Protein AF-0000000080416812 (afdb_homodimer)

Radius of gyration: 20.59 Å; Cα contacts (8 Å, |Δi|>4): 370; chains: 2; bounding box: 54×59×41 Å

Solvent-accessible surface area (backbone atoms only — not comparable to full-atom values): 16476 Å² total; per-residue (Å²): 110,70,63,39,53,51,19,44,50,49,29,53,21,43,54,49,10,36,53,48,16,43,50,49,25,52,50,41,64,73,40,75,89,42,56,64,59,52,48,49,51,48,42,52,52,24,32,53,23,34,47,51,48,38,35,36,73,73,60,77,36,85,79,45,71,69,60,51,52,50,31,50,34,53,18,50,13,45,62,68,20,44,55,22,51,51,47,32,52,47,41,34,62,46,58,88,56,60,48,20,46,50,38,18,52,50,49,33,55,56,38,48,59,51,35,52,55,25,44,44,37,42,76,42,67,81,54,72,72,65,59,56,44,56,47,51,31,50,52,35,50,50,52,44,55,54,55,69,68,56,78,89,52,59,54,58,63,53,58,74,72,105,110,70,62,38,52,51,20,43,52,50,30,53,22,43,52,49,10,36,54,48,16,44,50,50,26,52,50,41,64,74,40,75,87,41,55,65,58,53,50,49,54,48,42,52,52,25,30,53,24,33,46,50,49,38,36,36,74,72,61,76,36,87,78,44,71,68,59,50,53,50,30,50,36,53,19,51,12,44,64,67,20,43,56,21,51,50,46,32,52,45,40,35,62,46,59,89,55,61,48,20,45,51,38,17,51,50,49,36,54,56,38,48,59,50,35,51,56,26,44,44,38,42,75,41,66,80,54,72,73,63,58,56,45,56,47,51,32,49,52,33,50,50,54,45,55,54,55,69,69,54,79,88,52,59,53,57,62,53,60,74,71,105

Nearest PDB structures (foldseek):
  8jtv-assembly1_A  TM=7.639E-01  e=1.070E+00  Homo sapiens
  5ayo-assembly1_A  TM=7.827E-01  e=1.959E+00  Bdellovibrio bacteriovorus HD100
  5ayn-assembly1_A  TM=7.323E-01  e=4.169E+00  Bdellovibrio bacteriovorus HD100
  8ju0-assembly1_A  TM=8.154E-01  e=5.931E+00  Homo sapiens
  6t1z-assembly1_A  TM=6.186E-01  e=7.629E+00  Lactococcus lactis

Sequence (324 aa):
KLQTETARLGFWTIICSSCLGLSISKVSDSCPGHIKTILLILIAFADLMFLWILLLTVDVVPFRKTSLVLVVIGGLSIVWATPALFYELGAELTFPIQEGIVAGCMMALNNFAACIVYLQLYIFPGLNVSWMNYALVIFGIASWICLFFVREKYNRLLIDRDKLQTETARLGFWTIICSSCLGLSISKVSDSCPGHIKTILLILIAFADLMFLWILLLTVDVVPFRKTSLVLVVIGGLSIVWATPALFYELGAELTFPIQEGIVAGCMMALNNFAACIVYLQLYIFPGLNVSWMNYALVIFGIASWICLFFVREKYNRLLIDRD

Secondary structure (DSSP, 8-state):
-HHHHHHHHHHHHHHHHHHHHHHHHHHHHHSTT-HHHHHHHHHHHHHHHHHHHHHHHTTSS---HHHHHHHHHHHHHHHHHTHHHHHHHHHHHHTTS-HHHHHHHHHHHHHHHHHHHHHHHHH-TTS-TTHHHHHHHHHHHHHHHHHHH-----HHHHHHH-/-HHHHHHHHHHHHHHHHHHHHHHHHHHHHHSTT-HHHHHHHHHHHHHHHHHHHHHHHTTSS---HHHHHHHHHHHHHHHHHTHHHHHHHHHHHHTTS-HHHHHHHHHHHHHHHHHHHHHHHHH-TTS-TTHHHHHHHHHHHHHHHHHHH-----HHHHHHH-

Foldseek 3Di:
DVVVVVVVLVVLLVVLLVVLLVVLVVVCVVVPQCLLVSLLVLLVQLLVLLVVLLCQVVVVDPHDPVSNSVSSSSNSSSVSRSVVSVLVQQVQVPPPDDSVVSNVVVVVVVVVLVCVLVVCCVPPVPDDPSVVSVVSNVVSVVVSVVSVPDDRDRPVVVVVVD/DVVVVVVVLVVLLVVLLVVLLVVLVVVCVVVPQCLLVSLLVLLVQLLVLLVVLLCLVVVVDPHDPVSNSVSSSSNSSSVSRSVVSVLVQQVQVPPPDDSVVSNVVVVVVVVVLVCVLVVCCVPPVPDDPSVVSVVSNVVSVVVSVVSVPDDRDRPVVVVVVD

Structure (mmCIF, N/CA/C/O backbone):
data_AF-0000000080416812-model_v1
#
loop_
_entity.id
_entity.type
_entity.pdbx_description
1 polymer 'Major facilitator superfamily (MFS) profile domain-containing protein'
#
loop_
_atom_site.group_PDB
_atom_site.id
_atom_site.type_symbol
_atom_site.label_atom_id
_atom_site.label_alt_id
_atom_site.label_comp_id
_atom_site.label_asym_id
_atom_site.label_entity_id
_atom_site.label_seq_id
_atom_site.pdbx_PDB_ins_code
_atom_site.Cartn_x
_atom_site.Cartn_y
_atom_site.Cartn_z
_atom_site.occupancy
_atom_site.B_iso_or_equiv
_atom_site.auth_seq_id
_atom_site.auth_comp_id
_atom_site.auth_asym_id
_atom_site.auth_atom_id
_atom_site.pdbx_PDB_model_num
ATOM 1 N N . LYS A 1 1 ? 2.463 26.484 2.268 1 67.75 1 LYS A N 1
ATOM 2 C CA . LYS A 1 1 ? 3.732 26.234 1.597 1 67.75 1 LYS A CA 1
ATOM 3 C C . LYS A 1 1 ? 4.25 24.828 1.917 1 67.75 1 LYS A C 1
ATOM 5 O O . LYS A 1 1 ? 4.59 24.062 1.011 1 67.75 1 LYS A O 1
ATOM 10 N N . LEU A 1 2 ? 4.234 24.344 3.057 1 72.94 2 LEU A N 1
ATOM 11 C CA . LEU A 1 2 ? 4.695 23.016 3.457 1 72.94 2 LEU A CA 1
ATOM 12 C C . LEU A 1 2 ? 3.805 21.938 2.869 1 72.94 2 LEU A C 1
ATOM 14 O O . LEU A 1 2 ? 4.301 20.891 2.416 1 72.94 2 LEU A O 1
ATOM 18 N N . GLN A 1 3 ? 2.531 22.391 2.713 1 74.56 3 GLN A N 1
ATOM 19 C CA . GLN A 1 3 ? 1.58 21.422 2.182 1 74.56 3 GLN A CA 1
ATOM 20 C C . GLN A 1 3 ? 1.834 21.156 0.702 1 74.56 3 GLN A C 1
ATOM 22 O O . GLN A 1 3 ? 1.761 20.016 0.252 1 74.56 3 GLN A O 1
ATOM 27 N N . THR A 1 4 ? 2.236 22.156 0.032 1 81.06 4 THR A N 1
ATOM 28 C CA . THR A 1 4 ? 2.463 22.031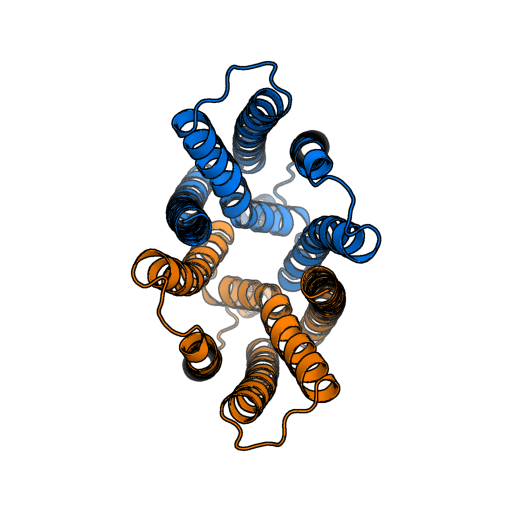 -1.402 1 81.06 4 THR A CA 1
ATOM 29 C C . THR A 1 4 ? 3.738 21.234 -1.677 1 81.06 4 THR A C 1
ATOM 31 O O . THR A 1 4 ? 3.777 20.406 -2.588 1 81.06 4 THR A O 1
ATOM 34 N N . GLU A 1 5 ? 4.719 21.453 -0.879 1 83 5 GLU A N 1
ATOM 35 C CA . GLU A 1 5 ? 5.973 20.719 -1.062 1 83 5 GLU A CA 1
ATOM 36 C C . GLU A 1 5 ? 5.797 19.234 -0.74 1 83 5 GLU A C 1
ATOM 38 O O . GLU A 1 5 ? 6.363 18.375 -1.419 1 83 5 GLU A O 1
ATOM 43 N N . THR A 1 6 ? 5.035 19.031 0.282 1 82.88 6 THR A N 1
ATOM 44 C CA . THR A 1 6 ? 4.77 17.641 0.646 1 82.88 6 THR A CA 1
ATOM 45 C C . THR A 1 6 ? 3.951 16.953 -0.437 1 82.88 6 THR A C 1
ATOM 47 O O . THR A 1 6 ? 4.191 15.781 -0.748 1 82.88 6 THR A O 1
ATOM 50 N N . ALA A 1 7 ? 3.02 17.75 -0.978 1 84.88 7 ALA A N 1
ATOM 51 C CA . ALA A 1 7 ? 2.193 17.188 -2.039 1 84.88 7 ALA A CA 1
ATOM 52 C C . ALA A 1 7 ? 3.021 16.906 -3.289 1 84.88 7 ALA A C 1
ATOM 54 O O . ALA A 1 7 ? 2.807 15.898 -3.973 1 84.88 7 ALA A O 1
ATOM 55 N N . ARG A 1 8 ? 3.916 17.734 -3.549 1 86.44 8 ARG A N 1
ATOM 56 C CA . ARG A 1 8 ? 4.801 17.562 -4.699 1 86.44 8 ARG A CA 1
ATOM 57 C C . ARG A 1 8 ? 5.707 16.344 -4.512 1 86.44 8 ARG A C 1
ATOM 59 O O . ARG A 1 8 ? 5.883 15.547 -5.434 1 86.44 8 ARG A O 1
ATOM 66 N N . LEU A 1 9 ? 6.242 16.234 -3.369 1 89.06 9 LEU A N 1
ATOM 67 C CA . LEU A 1 9 ? 7.102 15.094 -3.047 1 89.06 9 LEU A CA 1
ATOM 68 C C . LEU A 1 9 ? 6.336 13.781 -3.178 1 89.06 9 LEU A C 1
ATOM 70 O O . LEU A 1 9 ? 6.852 12.812 -3.74 1 89.06 9 LEU A O 1
ATOM 74 N N . GLY A 1 10 ? 5.172 13.906 -2.689 1 88.06 10 GLY A N 1
ATOM 75 C CA . GLY A 1 10 ? 4.348 12.711 -2.781 1 88.06 10 GLY A CA 1
ATOM 76 C C . GLY A 1 10 ? 3.988 12.344 -4.211 1 88.06 10 GLY A C 1
ATOM 77 O O . GLY A 1 10 ? 4.055 11.172 -4.59 1 88.06 10 GLY A O 1
ATOM 78 N N . PHE A 1 11 ? 3.703 13.312 -5 1 89.75 11 PHE A N 1
ATOM 79 C CA . PHE A 1 11 ? 3.318 13.094 -6.391 1 89.75 11 PHE A CA 1
ATOM 80 C C . PHE A 1 11 ? 4.461 12.461 -7.176 1 89.75 11 PHE A C 1
ATOM 82 O O . PHE A 1 11 ? 4.273 11.43 -7.824 1 89.75 11 PHE A O 1
ATOM 89 N N . TRP A 1 12 ? 5.566 12.961 -7.027 1 90.81 12 TRP A N 1
ATOM 90 C CA . TRP A 1 12 ? 6.707 12.477 -7.797 1 90.81 12 TRP A CA 1
ATOM 91 C C . TRP A 1 12 ? 7.168 11.109 -7.285 1 90.81 12 TRP A C 1
ATOM 93 O O . TRP A 1 12 ? 7.637 10.273 -8.062 1 90.81 12 TRP A O 1
ATOM 103 N N . THR A 1 13 ? 7.012 10.828 -5.98 1 91.94 13 THR A N 1
ATOM 104 C CA . THR A 1 13 ? 7.363 9.531 -5.418 1 91.94 13 THR A CA 1
ATOM 105 C C . THR A 1 13 ? 6.449 8.438 -5.977 1 91.94 13 THR A C 1
ATOM 107 O O . THR A 1 13 ? 6.914 7.348 -6.316 1 91.94 13 THR A O 1
ATOM 110 N N . ILE A 1 14 ? 5.215 8.773 -6.113 1 93.19 14 ILE A N 1
ATOM 111 C CA . ILE A 1 14 ? 4.246 7.805 -6.609 1 93.19 14 ILE A CA 1
ATOM 112 C C . ILE A 1 14 ? 4.531 7.496 -8.078 1 93.19 14 ILE A C 1
ATOM 114 O O . ILE A 1 14 ? 4.551 6.332 -8.477 1 93.19 14 ILE A O 1
ATOM 118 N N . ILE A 1 15 ? 4.82 8.531 -8.812 1 92.5 15 ILE A N 1
ATOM 119 C CA . ILE A 1 15 ? 5.094 8.359 -10.234 1 92.5 15 ILE A CA 1
ATOM 120 C C . ILE A 1 15 ? 6.359 7.523 -10.414 1 92.5 15 ILE A C 1
ATOM 122 O O . ILE A 1 15 ? 6.371 6.559 -11.188 1 92.5 15 ILE A O 1
ATOM 126 N N . CYS A 1 16 ? 7.348 7.848 -9.734 1 93.62 16 CYS A N 1
ATOM 127 C CA . CYS A 1 16 ? 8.617 7.141 -9.852 1 93.62 16 CYS A CA 1
ATOM 128 C C . CYS A 1 16 ? 8.477 5.695 -9.398 1 93.62 16 CYS A C 1
ATOM 130 O O . CYS A 1 16 ? 9.047 4.785 -10.008 1 93.62 16 CYS A O 1
ATOM 132 N N . SER A 1 17 ? 7.766 5.516 -8.359 1 93.19 17 SER A N 1
ATOM 133 C CA . SER A 1 17 ? 7.578 4.16 -7.844 1 93.19 17 SER A CA 1
ATOM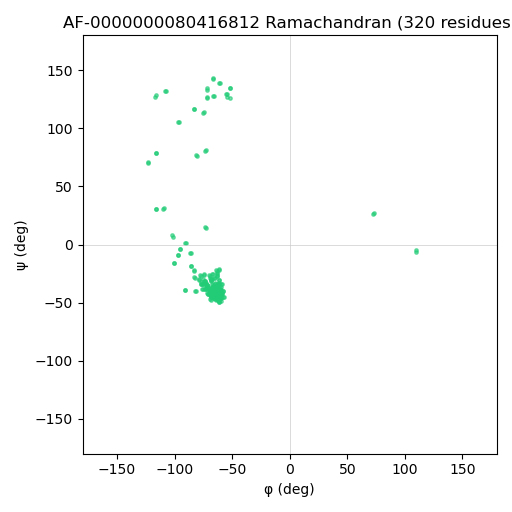 134 C C . SER A 1 17 ? 6.816 3.291 -8.836 1 93.19 17 SER A C 1
ATOM 136 O O . SER A 1 17 ? 7.121 2.109 -9 1 93.19 17 SER A O 1
ATOM 138 N N . SER A 1 18 ? 5.836 3.863 -9.445 1 92 18 SER A N 1
ATOM 139 C CA . SER A 1 18 ? 5.055 3.121 -10.43 1 92 18 SER A CA 1
ATOM 140 C C . SER A 1 18 ? 5.906 2.73 -11.633 1 92 18 SER A C 1
ATOM 142 O O . SER A 1 18 ? 5.848 1.588 -12.094 1 92 18 SER A O 1
ATOM 144 N N . CYS A 1 19 ? 6.672 3.635 -12.062 1 92.88 19 CYS A N 1
ATOM 145 C CA . CYS A 1 19 ? 7.551 3.363 -13.195 1 92.88 19 CYS A CA 1
ATOM 146 C C . CYS A 1 19 ? 8.609 2.332 -12.828 1 92.88 19 CYS A C 1
ATOM 148 O O . CYS A 1 19 ? 8.867 1.399 -13.594 1 92.88 19 CYS A O 1
ATOM 150 N N . LEU A 1 20 ? 9.156 2.48 -11.711 1 92.69 20 LEU A N 1
ATOM 151 C CA . LEU A 1 20 ? 10.18 1.554 -11.25 1 92.69 20 LEU A CA 1
ATOM 152 C C . LEU A 1 20 ? 9.602 0.161 -11.031 1 92.69 20 LEU A C 1
ATOM 154 O O . LEU A 1 20 ? 10.227 -0.841 -11.383 1 92.69 20 LEU A O 1
ATOM 158 N N . GLY A 1 21 ? 8.469 0.169 -10.398 1 92.19 21 GLY A N 1
ATOM 159 C CA . GLY A 1 21 ? 7.824 -1.109 -10.141 1 92.19 21 GLY A CA 1
ATOM 160 C C . GLY A 1 21 ? 7.551 -1.905 -11.406 1 92.19 21 GLY A C 1
ATOM 161 O O . GLY A 1 21 ? 7.852 -3.1 -11.469 1 92.19 21 GLY A O 1
ATOM 162 N N . LEU A 1 22 ? 7.043 -1.266 -12.406 1 92.19 22 LEU A N 1
ATOM 163 C CA . LEU A 1 22 ? 6.754 -1.919 -13.68 1 92.19 22 LEU A CA 1
ATOM 164 C C . LEU A 1 22 ? 8.039 -2.348 -14.375 1 92.19 22 LEU A C 1
ATOM 166 O O . LEU A 1 22 ? 8.117 -3.453 -14.914 1 92.19 22 LEU A O 1
ATOM 170 N N . SER A 1 23 ? 9.008 -1.539 -14.32 1 92.31 23 SER A N 1
ATOM 171 C CA . SER A 1 23 ? 10.273 -1.834 -14.969 1 92.31 23 SER A CA 1
ATOM 172 C C . SER A 1 23 ? 10.969 -3.025 -14.32 1 92.31 23 SER A C 1
ATOM 174 O O . SER A 1 23 ? 11.445 -3.926 -15.008 1 92.31 23 SER A O 1
ATOM 176 N N . ILE A 1 24 ? 10.938 -3.004 -13.031 1 91.62 24 ILE A N 1
ATOM 177 C CA . ILE A 1 24 ? 11.641 -4.062 -12.32 1 91.62 24 ILE A CA 1
ATOM 178 C C . ILE A 1 24 ? 10.898 -5.387 -12.5 1 91.62 24 ILE A C 1
ATOM 180 O O . ILE A 1 24 ? 11.523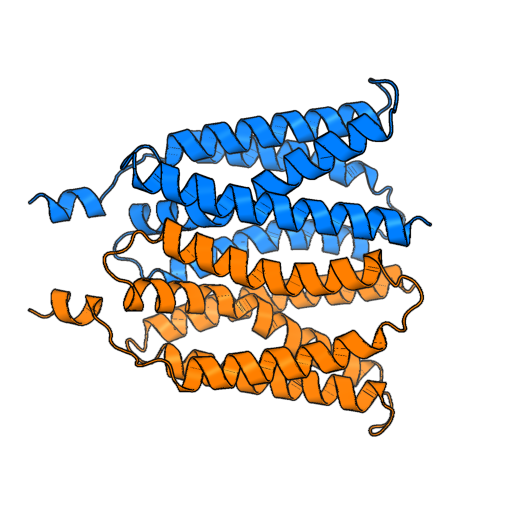 -6.449 -12.57 1 91.62 24 ILE A O 1
ATOM 184 N N . SER A 1 25 ? 9.617 -5.293 -12.5 1 90.75 25 SER A N 1
ATOM 185 C CA . SER A 1 25 ? 8.844 -6.512 -12.734 1 90.75 25 SER A CA 1
ATOM 186 C C . SER A 1 25 ? 9.156 -7.109 -14.102 1 90.75 25 SER A C 1
ATOM 188 O O . SER A 1 25 ? 9.234 -8.328 -14.25 1 90.75 25 SER A O 1
ATOM 190 N N . LYS A 1 26 ? 9.328 -6.266 -15.086 1 89.62 26 LYS A N 1
ATOM 191 C CA . LYS A 1 26 ? 9.672 -6.73 -16.438 1 89.62 26 LYS A CA 1
ATOM 192 C C . LYS A 1 26 ? 11.078 -7.32 -16.469 1 89.62 26 LYS A C 1
ATOM 194 O O . LYS A 1 26 ? 11.305 -8.336 -17.125 1 89.62 26 LYS A O 1
ATOM 199 N N . VAL A 1 27 ? 11.922 -6.703 -15.797 1 88.69 27 VAL A N 1
ATOM 200 C CA . VAL A 1 27 ? 13.297 -7.184 -15.742 1 88.69 27 VAL A CA 1
ATOM 201 C C . VAL A 1 27 ? 13.336 -8.547 -15.062 1 88.69 27 VAL A C 1
ATOM 203 O O . VAL A 1 27 ? 14.062 -9.445 -15.5 1 88.69 27 VAL A O 1
ATOM 206 N N . SER A 1 28 ? 12.633 -8.688 -13.961 1 87.38 28 SER A N 1
ATOM 207 C CA . SER A 1 28 ? 12.594 -9.961 -13.242 1 87.38 28 SER A CA 1
ATOM 208 C C . SER A 1 28 ? 12.016 -11.07 -14.102 1 87.38 28 SER A C 1
ATOM 210 O O . SER A 1 28 ? 12.414 -12.234 -13.977 1 87.38 28 SER A O 1
ATOM 212 N N . ASP A 1 29 ? 11.117 -10.648 -14.898 1 85.81 29 ASP A N 1
ATOM 213 C CA . ASP A 1 29 ? 10.508 -11.625 -15.797 1 85.81 29 ASP A CA 1
ATOM 214 C C . ASP A 1 29 ? 11.516 -12.125 -16.828 1 85.81 29 ASP A C 1
ATOM 216 O O . ASP A 1 29 ? 11.469 -13.289 -17.234 1 85.81 29 ASP A O 1
ATOM 220 N N . SER A 1 30 ? 12.398 -11.281 -17.25 1 85.69 30 SER A N 1
ATOM 221 C CA . SER A 1 30 ? 13.391 -11.641 -18.266 1 85.69 30 SER A CA 1
ATOM 222 C C . SER A 1 30 ? 14.523 -12.453 -17.672 1 85.69 30 SER A C 1
ATOM 224 O O . SER A 1 30 ? 15.242 -13.164 -18.391 1 85.69 30 SER A O 1
ATOM 226 N N . CYS A 1 31 ? 14.766 -12.281 -16.391 1 81.06 31 CYS A N 1
ATOM 227 C CA . CYS A 1 31 ? 15.805 -13.039 -15.703 1 81.06 31 CYS A CA 1
ATOM 228 C C . CYS A 1 31 ? 15.203 -13.922 -14.625 1 81.06 31 CYS A C 1
ATOM 230 O O . CYS A 1 31 ? 15.352 -13.648 -13.43 1 81.06 31 CYS A O 1
ATOM 232 N N . PRO A 1 32 ? 14.648 -15.062 -15.227 1 75.81 32 PRO A N 1
ATOM 233 C CA . PRO A 1 32 ? 14 -15.93 -14.234 1 75.81 32 PRO A CA 1
ATOM 234 C C . PRO A 1 32 ? 15 -16.531 -13.242 1 75.81 32 PRO A C 1
ATOM 236 O O . PRO A 1 32 ? 16.141 -16.844 -13.617 1 75.81 32 PRO A O 1
ATOM 239 N N . GLY A 1 33 ? 14.82 -16.422 -11.961 1 78.44 33 GLY A N 1
ATOM 240 C CA . GLY A 1 33 ? 15.672 -17.047 -10.969 1 78.44 33 GLY A CA 1
ATOM 241 C C . GLY A 1 33 ? 16.516 -16.062 -10.195 1 78.44 33 GLY A C 1
ATOM 242 O O . GLY A 1 33 ? 17.281 -16.453 -9.305 1 78.44 33 GLY A O 1
ATOM 243 N N . HIS A 1 34 ? 16.469 -14.875 -10.586 1 86.31 34 HIS A N 1
ATOM 244 C CA . HIS A 1 34 ? 17.297 -13.891 -9.906 1 86.31 34 HIS A CA 1
ATOM 245 C C . HIS A 1 34 ? 16.453 -12.836 -9.203 1 86.31 34 HIS A C 1
ATOM 247 O O . HIS A 1 34 ? 16.844 -11.672 -9.109 1 86.31 34 HIS A O 1
ATOM 253 N N . ILE A 1 35 ? 15.305 -13.25 -8.789 1 88.81 35 ILE A N 1
ATOM 254 C CA . ILE A 1 35 ? 14.406 -12.312 -8.125 1 88.81 35 ILE A CA 1
ATOM 255 C C . ILE A 1 35 ? 15.023 -11.844 -6.812 1 88.81 35 ILE A C 1
ATOM 257 O O . ILE A 1 35 ? 14.977 -10.656 -6.492 1 88.81 35 ILE A O 1
ATOM 261 N N . LYS A 1 36 ? 15.641 -12.773 -6.156 1 90.81 36 LYS A N 1
ATOM 262 C CA . LYS A 1 36 ? 16.234 -12.438 -4.863 1 90.81 36 LYS A CA 1
ATOM 263 C C . LYS A 1 36 ? 17.375 -11.438 -5.023 1 90.81 36 LYS A C 1
ATOM 265 O O . LYS A 1 36 ? 17.469 -10.477 -4.254 1 90.81 36 LYS A O 1
ATOM 270 N N . THR A 1 37 ? 18.203 -11.719 -5.969 1 91.56 37 THR A N 1
ATOM 271 C CA . THR A 1 37 ? 19.328 -10.828 -6.211 1 91.56 37 THR A CA 1
ATOM 272 C C . THR A 1 37 ? 18.859 -9.43 -6.566 1 91.56 37 THR A C 1
ATOM 274 O O . THR A 1 37 ? 19.406 -8.438 -6.086 1 91.56 37 THR A O 1
ATOM 277 N N . ILE A 1 38 ? 17.859 -9.273 -7.371 1 92.69 38 ILE A N 1
ATOM 278 C CA . ILE A 1 38 ? 17.297 -7.984 -7.766 1 92.69 38 ILE A CA 1
ATOM 279 C C . ILE A 1 38 ? 16.766 -7.258 -6.535 1 92.69 38 ILE A C 1
ATOM 281 O O . ILE A 1 38 ? 17.016 -6.066 -6.344 1 92.69 38 ILE A O 1
ATOM 285 N N . LEU A 1 39 ? 16.078 -7.98 -5.723 1 93.81 39 LEU A N 1
ATOM 286 C CA . LEU A 1 39 ? 15.508 -7.402 -4.512 1 93.81 39 LEU A CA 1
ATOM 287 C C . LEU A 1 39 ? 16.609 -6.934 -3.562 1 93.81 39 LEU A C 1
ATOM 289 O O . LEU A 1 39 ? 16.5 -5.867 -2.957 1 93.81 39 LEU A O 1
ATOM 293 N N . LEU A 1 40 ? 17.641 -7.742 -3.486 1 95.19 40 LEU A N 1
ATOM 294 C CA . LEU A 1 40 ? 18.75 -7.387 -2.602 1 95.19 40 LEU A CA 1
ATOM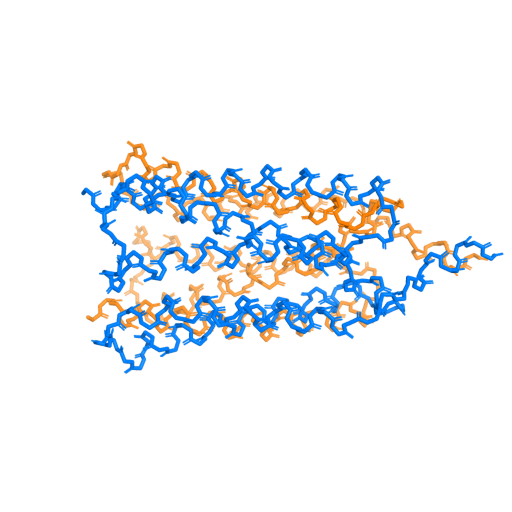 295 C C . LEU A 1 40 ? 19.422 -6.105 -3.066 1 95.19 40 LEU A C 1
ATOM 297 O O . LEU A 1 40 ? 19.766 -5.242 -2.25 1 95.19 40 LEU A O 1
ATOM 301 N N . ILE A 1 41 ? 19.547 -5.977 -4.336 1 95.38 41 ILE A N 1
ATOM 302 C CA . ILE A 1 41 ? 20.172 -4.785 -4.902 1 95.38 41 ILE A CA 1
ATOM 303 C C . ILE A 1 41 ? 19.281 -3.57 -4.66 1 95.38 41 ILE A C 1
ATOM 305 O O . ILE A 1 41 ? 19.766 -2.512 -4.246 1 95.38 41 ILE A O 1
ATOM 309 N N . LEU A 1 42 ? 18.031 -3.736 -4.852 1 95.56 42 LEU A N 1
ATOM 310 C CA . LEU A 1 42 ? 17.094 -2.637 -4.68 1 95.56 42 LEU A CA 1
ATOM 311 C C . LEU A 1 42 ? 17.047 -2.186 -3.225 1 95.56 42 LEU A C 1
ATOM 313 O O . LEU A 1 42 ? 17.094 -0.987 -2.939 1 95.56 42 LEU A O 1
ATOM 317 N N . ILE A 1 43 ? 16.969 -3.107 -2.322 1 95.62 43 ILE A N 1
ATOM 318 C CA . ILE A 1 43 ? 16.891 -2.781 -0.903 1 95.62 43 ILE A CA 1
ATOM 319 C C . ILE A 1 43 ? 18.188 -2.123 -0.448 1 95.62 43 ILE A C 1
ATOM 321 O O . ILE A 1 43 ? 18.172 -1.206 0.375 1 95.62 43 ILE A O 1
ATOM 325 N N . ALA A 1 44 ? 19.266 -2.604 -0.946 1 96.38 44 ALA A N 1
ATOM 326 C CA . ALA A 1 44 ? 20.547 -1.991 -0.614 1 96.38 44 ALA A CA 1
ATOM 327 C C . ALA A 1 44 ? 20.594 -0.533 -1.062 1 96.38 44 ALA A C 1
ATOM 329 O O . ALA A 1 44 ? 21.047 0.339 -0.315 1 96.38 44 ALA A O 1
ATOM 330 N N . PHE A 1 45 ? 20.109 -0.333 -2.236 1 96.62 45 PHE A N 1
ATOM 331 C CA . PHE A 1 45 ? 20.078 1.028 -2.76 1 96.62 45 PHE A CA 1
ATOM 332 C C . PHE A 1 45 ? 19.141 1.903 -1.943 1 96.62 45 PHE A C 1
ATOM 334 O O . PHE A 1 45 ? 19.453 3.064 -1.665 1 96.62 45 PHE A O 1
ATOM 341 N N . ALA A 1 46 ? 17.984 1.426 -1.631 1 96.12 46 ALA A N 1
ATOM 342 C CA . ALA A 1 46 ? 17.047 2.18 -0.799 1 96.12 46 ALA A CA 1
ATOM 343 C C . ALA A 1 46 ? 17.672 2.529 0.549 1 96.12 46 ALA A C 1
ATOM 345 O O . ALA A 1 46 ? 17.5 3.645 1.049 1 96.12 46 ALA A O 1
ATOM 346 N N . ASP A 1 47 ? 18.375 1.63 1.094 1 96.06 47 ASP A N 1
ATOM 347 C CA . ASP A 1 47 ? 19 1.859 2.393 1 96.06 47 ASP A CA 1
ATOM 348 C C . ASP A 1 47 ? 20.078 2.936 2.301 1 96.06 47 ASP A C 1
ATOM 350 O O . ASP A 1 47 ? 20.281 3.707 3.244 1 96.06 47 ASP A O 1
ATOM 354 N N . LEU A 1 48 ? 20.781 2.914 1.212 1 96.69 48 LEU A N 1
ATOM 355 C CA . LEU A 1 48 ? 21.766 3.967 1.003 1 96.69 48 LEU A CA 1
ATOM 356 C C . LEU A 1 48 ? 21.109 5.34 0.978 1 96.69 48 LEU A C 1
ATOM 358 O O . LEU A 1 48 ? 21.641 6.301 1.541 1 96.69 48 LEU A O 1
ATOM 362 N N . MET A 1 49 ? 19.984 5.449 0.371 1 96.44 49 MET A N 1
ATOM 363 C CA . MET A 1 49 ? 19.25 6.707 0.34 1 96.44 49 MET A CA 1
ATOM 364 C C . MET A 1 49 ? 18.75 7.082 1.731 1 96.44 49 MET A C 1
ATOM 366 O O . MET A 1 49 ? 18.812 8.242 2.127 1 96.44 49 MET A O 1
ATOM 370 N N . PHE A 1 50 ? 18.297 6.082 2.432 1 94.56 50 PHE A N 1
ATOM 371 C CA . PHE A 1 50 ? 17.797 6.34 3.777 1 94.56 50 PHE A CA 1
ATOM 372 C C . PHE A 1 50 ? 18.938 6.762 4.699 1 94.56 50 PHE A C 1
ATOM 374 O O . PHE A 1 50 ? 18.75 7.609 5.578 1 94.56 50 PHE A O 1
ATOM 381 N N . LEU A 1 51 ? 20.094 6.156 4.523 1 95.25 51 LEU A N 1
ATOM 382 C CA . LEU A 1 51 ? 21.25 6.586 5.301 1 95.25 51 LEU A CA 1
ATOM 383 C C . LEU A 1 51 ? 21.594 8.039 5 1 95.25 51 LEU A C 1
ATOM 385 O O . LEU A 1 51 ? 21.953 8.797 5.906 1 95.25 51 LEU A O 1
ATOM 389 N N . TRP A 1 52 ? 21.484 8.359 3.729 1 95 52 TRP A N 1
ATOM 390 C CA . TRP A 1 52 ? 21.75 9.734 3.334 1 95 52 TRP A CA 1
ATOM 391 C C . TRP A 1 52 ? 20.75 10.688 3.98 1 95 52 TRP A C 1
ATOM 393 O O . TRP A 1 52 ? 21.125 11.781 4.414 1 95 52 TRP A O 1
ATOM 403 N N . ILE A 1 53 ? 19.547 10.344 4.082 1 92.94 53 ILE A N 1
ATOM 404 C CA . ILE A 1 53 ? 18.531 11.141 4.754 1 92.94 53 ILE A CA 1
ATOM 405 C C . ILE A 1 53 ? 18.891 11.32 6.227 1 92.94 53 ILE A C 1
ATOM 407 O O . ILE A 1 53 ? 18.812 12.43 6.762 1 92.94 53 ILE A O 1
ATOM 411 N N . LEU A 1 54 ? 19.266 10.234 6.816 1 92.38 54 LEU A N 1
ATOM 412 C CA . LEU A 1 54 ? 19.625 10.266 8.227 1 92.38 54 LEU A CA 1
ATOM 413 C C . LEU A 1 54 ? 20.797 11.211 8.461 1 92.38 54 LEU A C 1
ATOM 415 O O . LEU A 1 54 ? 20.766 12.039 9.383 1 92.38 54 LEU A O 1
ATOM 419 N N . LEU A 1 55 ? 21.75 11.148 7.605 1 93.19 55 LEU A N 1
ATOM 420 C CA . LEU A 1 55 ? 22.938 11.992 7.762 1 93.19 55 LEU A CA 1
ATOM 421 C C . LEU A 1 55 ? 22.594 13.461 7.543 1 93.19 55 LEU A C 1
ATOM 423 O O . LEU A 1 55 ? 23.188 14.336 8.172 1 93.19 55 LEU A O 1
ATOM 427 N N . LEU A 1 56 ? 21.641 13.734 6.715 1 91.75 56 LEU A N 1
ATOM 428 C CA . LEU A 1 56 ? 21.203 15.102 6.461 1 91.75 56 LEU A CA 1
ATOM 429 C C . LEU A 1 56 ? 20.438 15.656 7.66 1 91.75 56 LEU A C 1
ATOM 431 O O . LEU A 1 56 ? 20.562 16.844 7.992 1 91.75 56 LEU A O 1
ATOM 435 N N . THR A 1 57 ? 19.688 14.781 8.289 1 86.88 57 THR A N 1
ATOM 436 C CA . THR A 1 57 ? 18.797 15.242 9.359 1 86.88 57 THR A CA 1
ATOM 437 C C . THR A 1 57 ? 19.562 15.367 10.672 1 86.88 57 THR A C 1
ATOM 439 O O . THR A 1 57 ? 19.203 16.172 11.539 1 86.88 57 THR A O 1
ATOM 442 N N . VAL A 1 58 ? 20.641 14.594 10.898 1 87.62 58 VAL A N 1
ATOM 443 C CA . VAL A 1 58 ? 21.422 14.672 12.125 1 87.62 58 VAL A CA 1
ATOM 444 C C . VAL A 1 58 ? 22.547 15.688 11.945 1 87.62 58 VAL A C 1
ATOM 446 O O . VAL A 1 58 ? 23.375 15.867 12.852 1 87.62 58 VAL A O 1
ATOM 449 N N . ASP A 1 59 ? 22.672 16.328 10.859 1 88.12 59 ASP A N 1
ATOM 450 C CA . ASP A 1 59 ? 23.562 17.438 10.562 1 88.12 59 ASP A CA 1
ATOM 451 C C . ASP A 1 59 ? 25.016 16.953 10.43 1 88.12 59 ASP A C 1
ATOM 453 O O . ASP A 1 59 ? 25.938 17.641 10.844 1 88.12 59 ASP A O 1
ATOM 457 N N . VAL A 1 60 ? 25.172 15.852 10.102 1 88.56 60 VAL A N 1
ATOM 458 C CA . VAL A 1 60 ? 26.516 15.383 9.75 1 88.56 60 VAL A CA 1
ATOM 459 C C . VAL A 1 60 ? 26.891 15.898 8.359 1 88.56 60 VAL A C 1
ATOM 461 O O . VAL A 1 60 ? 28.031 16.297 8.133 1 88.56 60 VAL A O 1
ATOM 464 N N . VAL A 1 61 ? 25.844 15.914 7.414 1 88.94 61 VAL A N 1
ATOM 465 C CA . VAL A 1 61 ? 25.969 16.469 6.074 1 88.94 61 VAL A CA 1
ATOM 466 C C . VAL A 1 61 ? 25.188 17.781 5.984 1 88.94 61 VAL A C 1
ATOM 468 O O . VAL A 1 61 ? 24.094 17.891 6.543 1 88.94 61 VAL A O 1
ATOM 471 N N . PRO A 1 62 ? 25.891 18.781 5.43 1 91.12 62 PRO A N 1
ATOM 472 C CA . PRO A 1 62 ? 25.156 20.031 5.293 1 91.12 62 PRO A CA 1
ATOM 473 C C . PRO A 1 62 ? 23.812 19.859 4.582 1 91.12 62 PRO A C 1
ATOM 475 O O . PRO A 1 62 ? 23.734 19.172 3.559 1 91.12 62 PRO A O 1
ATOM 478 N N . PHE A 1 63 ? 22.781 20.469 5.129 1 87.25 63 PHE A N 1
ATOM 479 C CA . PHE A 1 63 ? 21.406 20.328 4.652 1 87.25 63 PHE A CA 1
ATOM 480 C C . PHE A 1 63 ? 21.203 21.094 3.359 1 87.25 63 PHE A C 1
ATOM 482 O O . PHE A 1 63 ? 21.453 22.312 3.307 1 87.25 63 PHE A O 1
ATOM 489 N N . ARG A 1 64 ? 20.969 20.422 2.348 1 90.25 64 ARG A N 1
ATOM 490 C CA . ARG A 1 64 ? 20.531 20.969 1.068 1 90.25 64 ARG A CA 1
ATOM 491 C C . ARG A 1 64 ? 19.141 20.453 0.707 1 90.25 64 ARG A C 1
ATOM 493 O O . ARG A 1 64 ? 18.906 19.25 0.652 1 90.25 64 ARG A O 1
ATOM 500 N N . LYS A 1 65 ? 18.234 21.297 0.411 1 90.19 65 LYS A N 1
ATOM 501 C CA . LYS A 1 65 ? 16.859 20.922 0.09 1 90.19 65 LYS A CA 1
ATOM 502 C C . LYS A 1 65 ? 16.812 20 -1.135 1 90.19 65 LYS A C 1
ATOM 504 O O . LYS A 1 65 ? 16.031 19.047 -1.174 1 90.19 65 LYS A O 1
ATOM 509 N N . THR A 1 66 ? 17.594 20.328 -2.08 1 91.06 66 THR A N 1
ATOM 510 C CA . THR A 1 66 ? 17.609 19.547 -3.312 1 91.06 66 THR A CA 1
ATOM 511 C C . THR A 1 66 ? 18.094 18.109 -3.045 1 91.06 66 THR A C 1
ATOM 513 O O . THR A 1 66 ? 17.547 17.156 -3.6 1 91.06 66 THR A O 1
ATOM 516 N N . SER A 1 67 ? 19.109 17.969 -2.182 1 92.06 67 SER A N 1
ATOM 517 C CA . SER A 1 67 ? 19.609 16.641 -1.833 1 92.06 67 SER A CA 1
ATOM 518 C C . SER A 1 67 ? 18.562 15.844 -1.068 1 92.06 67 SER A C 1
ATOM 520 O O . SER A 1 67 ? 18.406 14.641 -1.295 1 92.06 67 SER A O 1
ATOM 522 N N . LEU A 1 68 ? 17.812 16.516 -0.257 1 91 68 LEU A N 1
ATOM 523 C CA . LEU A 1 68 ? 16.797 15.828 0.525 1 91 68 LEU A CA 1
ATOM 524 C C . LEU A 1 68 ? 15.672 15.32 -0.374 1 91 68 LEU A C 1
ATOM 526 O O . LEU A 1 68 ? 15.234 14.18 -0.235 1 91 68 LEU A O 1
ATOM 530 N N . VAL A 1 69 ? 15.312 16.125 -1.302 1 93 69 VAL A N 1
ATOM 531 C CA . VAL A 1 69 ? 14.242 15.742 -2.217 1 93 69 VAL A CA 1
ATOM 532 C C . VAL A 1 69 ? 14.672 14.539 -3.057 1 93 69 VAL A C 1
ATOM 534 O O . VAL A 1 69 ? 13.891 13.609 -3.264 1 93 69 VAL A O 1
ATOM 537 N N . LEU A 1 70 ? 15.852 14.547 -3.404 1 94.06 70 LEU A N 1
ATOM 538 C CA . LEU A 1 70 ? 16.391 13.469 -4.238 1 94.06 70 LEU A CA 1
ATOM 539 C C . LEU A 1 70 ? 16.406 12.148 -3.471 1 94.06 70 LEU A C 1
ATOM 541 O O . LEU A 1 70 ? 15.992 11.117 -3.996 1 94.06 70 LEU A O 1
ATOM 545 N N . VAL A 1 71 ? 16.828 12.203 -2.279 1 94.44 71 VAL A N 1
ATOM 546 C CA . VAL A 1 71 ? 17 10.953 -1.54 1 94.44 71 VAL A CA 1
ATOM 547 C C . VAL A 1 71 ? 15.648 10.469 -1.028 1 94.44 71 VAL A C 1
ATOM 549 O O . VAL A 1 71 ? 15.422 9.258 -0.904 1 94.44 71 VAL A O 1
ATOM 552 N N . VAL A 1 72 ? 14.781 11.383 -0.754 1 93 72 VAL A N 1
ATOM 553 C CA . VAL A 1 72 ? 13.453 10.984 -0.308 1 93 72 VAL A CA 1
ATOM 554 C C . VAL A 1 72 ? 12.703 10.32 -1.458 1 93 72 VAL A C 1
ATOM 556 O O . VAL A 1 72 ? 12.141 9.227 -1.296 1 93 72 VAL A O 1
ATOM 559 N N . ILE A 1 73 ? 12.703 10.883 -2.596 1 94.75 73 ILE A N 1
ATOM 560 C CA . ILE A 1 73 ? 12.023 10.312 -3.752 1 94.75 73 ILE A CA 1
ATOM 561 C C . ILE A 1 73 ? 12.703 9 -4.156 1 94.75 73 ILE A C 1
ATOM 563 O O . ILE A 1 73 ? 12.031 8 -4.414 1 94.75 73 ILE A O 1
ATOM 567 N N . GLY A 1 74 ? 14 9.055 -4.168 1 94.06 74 GLY A N 1
ATOM 568 C CA . GLY A 1 74 ? 14.742 7.859 -4.547 1 94.06 74 GLY A CA 1
ATOM 569 C C . GLY A 1 74 ? 14.508 6.691 -3.605 1 94.06 74 GLY A C 1
ATOM 570 O O . GLY A 1 74 ? 14.195 5.586 -4.047 1 94.06 74 GLY A O 1
ATOM 571 N N . GLY A 1 75 ? 14.602 6.934 -2.324 1 94.12 75 GLY A N 1
ATOM 572 C CA . GLY A 1 75 ? 14.445 5.883 -1.332 1 94.12 75 GLY A CA 1
ATOM 573 C C . GLY A 1 75 ? 13.031 5.352 -1.249 1 94.12 75 GLY A C 1
ATOM 574 O O . GLY A 1 75 ? 12.812 4.141 -1.316 1 94.12 75 GLY A O 1
ATOM 575 N N . LEU A 1 76 ? 12.117 6.273 -1.236 1 92.5 76 LEU A N 1
ATOM 576 C CA . LEU A 1 76 ? 10.727 5.875 -1.052 1 92.5 76 LEU A CA 1
ATOM 577 C C . LEU A 1 76 ? 10.18 5.207 -2.311 1 92.5 76 LEU A C 1
ATOM 579 O O . LEU A 1 76 ? 9.359 4.293 -2.227 1 92.5 76 LEU A O 1
ATOM 583 N N . SER A 1 77 ? 10.586 5.602 -3.426 1 94 77 SER A N 1
ATOM 584 C CA . SER A 1 77 ? 10.109 4.984 -4.66 1 94 77 SER A CA 1
ATOM 585 C C . SER A 1 77 ? 10.547 3.527 -4.754 1 94 77 SER A C 1
ATOM 587 O O . SER A 1 77 ? 9.797 2.676 -5.23 1 94 77 SER A O 1
ATOM 589 N N . ILE A 1 78 ? 11.695 3.264 -4.32 1 94.25 78 ILE A N 1
ATOM 590 C CA . ILE A 1 78 ? 12.188 1.89 -4.355 1 94.25 78 ILE A CA 1
ATOM 591 C C . ILE A 1 78 ? 11.391 1.029 -3.381 1 94.25 78 ILE A C 1
ATOM 593 O O . ILE A 1 78 ? 10.969 -0.08 -3.721 1 94.25 78 ILE A O 1
ATOM 597 N N . VAL A 1 79 ? 11.148 1.578 -2.242 1 90 79 VAL A N 1
ATOM 598 C CA . VAL A 1 79 ? 10.406 0.854 -1.213 1 90 79 VAL A CA 1
ATOM 599 C C . VAL A 1 79 ? 8.992 0.562 -1.703 1 90 79 VAL A C 1
ATOM 601 O O . VAL A 1 79 ? 8.461 -0.53 -1.48 1 90 79 VAL A O 1
ATOM 604 N N . TRP A 1 80 ? 8.43 1.443 -2.453 1 89.19 80 TRP A N 1
ATOM 605 C CA . TRP A 1 80 ? 7.055 1.292 -2.918 1 89.19 80 TRP A CA 1
ATOM 606 C C . TRP A 1 80 ? 7 0.454 -4.191 1 89.19 80 TRP A C 1
ATOM 608 O O . TRP A 1 80 ? 5.922 0.021 -4.609 1 89.19 80 TRP A O 1
ATOM 618 N N . ALA A 1 81 ? 8.109 0.157 -4.723 1 90.69 81 ALA A N 1
ATOM 619 C CA . ALA A 1 81 ? 8.141 -0.613 -5.965 1 90.69 81 ALA A CA 1
ATOM 620 C C . ALA A 1 81 ? 8.453 -2.082 -5.691 1 90.69 81 ALA A C 1
ATOM 622 O O . ALA A 1 81 ? 8.148 -2.951 -6.508 1 90.69 81 ALA A O 1
ATOM 623 N N . THR A 1 82 ? 8.938 -2.447 -4.59 1 90.69 82 THR A N 1
ATOM 624 C CA . THR A 1 82 ? 9.5 -3.771 -4.352 1 90.69 82 THR A CA 1
ATOM 625 C C . THR A 1 82 ? 8.406 -4.758 -3.955 1 90.69 82 THR A C 1
ATOM 627 O O . THR A 1 82 ? 8.578 -5.973 -4.09 1 90.69 82 THR A O 1
ATOM 630 N N . PRO A 1 83 ? 7.273 -4.305 -3.521 1 89.19 83 PRO A N 1
ATOM 631 C CA . PRO A 1 83 ? 6.273 -5.273 -3.074 1 89.19 83 PRO A CA 1
ATOM 632 C C . PRO A 1 83 ? 5.871 -6.258 -4.172 1 89.19 83 PRO A C 1
ATOM 634 O O . PRO A 1 83 ? 5.613 -7.43 -3.891 1 89.19 83 PRO A O 1
ATOM 637 N N . ALA A 1 84 ? 5.852 -5.805 -5.344 1 88.69 84 ALA A N 1
ATOM 638 C CA . ALA A 1 84 ? 5.477 -6.699 -6.434 1 88.69 84 ALA A CA 1
ATOM 639 C C . ALA A 1 84 ? 6.438 -7.879 -6.535 1 88.69 84 ALA A C 1
ATOM 641 O O . ALA A 1 84 ? 6.016 -9.023 -6.727 1 88.69 84 ALA A O 1
ATOM 642 N N . LEU A 1 85 ? 7.641 -7.594 -6.387 1 90.12 85 LEU A N 1
ATOM 643 C CA . LEU A 1 85 ? 8.641 -8.656 -6.473 1 90.12 85 LEU A CA 1
ATOM 644 C C . LEU A 1 85 ? 8.633 -9.516 -5.215 1 90.12 85 LEU A C 1
ATOM 646 O O . LEU A 1 85 ? 8.883 -10.719 -5.277 1 90.12 85 LEU A O 1
ATOM 650 N N . PHE A 1 86 ? 8.359 -8.867 -4.141 1 90 86 PHE A N 1
ATOM 651 C CA . PHE A 1 86 ? 8.234 -9.633 -2.904 1 90 86 PHE A CA 1
ATOM 652 C C . PHE A 1 86 ? 7.074 -10.617 -2.99 1 90 86 PHE A C 1
ATOM 654 O O . PHE A 1 86 ? 7.176 -11.75 -2.5 1 90 86 PHE A O 1
ATOM 661 N N . TYR A 1 87 ? 6.082 -10.172 -3.623 1 88.38 87 TYR A N 1
ATOM 662 C CA . TYR A 1 87 ? 4.934 -11.055 -3.803 1 88.38 87 TYR A CA 1
ATOM 663 C C . TYR A 1 87 ? 5.289 -12.242 -4.695 1 88.38 87 TYR A C 1
ATOM 665 O O . TYR A 1 87 ? 4.902 -13.375 -4.414 1 88.38 87 TYR A O 1
ATOM 673 N N . GLU A 1 88 ? 5.918 -11.953 -5.734 1 87.94 88 GLU A N 1
ATOM 674 C CA . GLU A 1 88 ? 6.344 -13.008 -6.641 1 87.94 88 GLU A CA 1
ATOM 675 C C . GLU A 1 88 ? 7.266 -14 -5.941 1 87.94 88 GLU A C 1
ATOM 677 O O . GLU A 1 88 ? 7.082 -15.219 -6.055 1 87.94 88 GLU A O 1
ATOM 682 N N . LEU A 1 89 ? 8.227 -13.453 -5.273 1 88.5 89 LEU A N 1
ATOM 683 C CA . LEU A 1 89 ? 9.156 -14.305 -4.539 1 88.5 89 LEU A CA 1
ATOM 684 C C . LEU A 1 89 ? 8.422 -15.141 -3.494 1 88.5 89 LEU A C 1
ATOM 686 O O . LEU A 1 89 ? 8.68 -16.344 -3.352 1 88.5 89 LEU A O 1
ATOM 690 N N . GLY A 1 90 ? 7.531 -14.523 -2.725 1 88.44 90 GLY A N 1
ATOM 691 C CA . GLY A 1 90 ? 6.742 -15.227 -1.729 1 88.44 90 GLY A CA 1
ATOM 692 C C . GLY A 1 90 ? 5.898 -16.344 -2.314 1 88.44 90 GLY A C 1
ATOM 693 O O . GLY A 1 90 ? 5.809 -17.438 -1.742 1 88.44 90 GLY A O 1
ATOM 694 N N . ALA A 1 91 ? 5.297 -16.047 -3.443 1 85.81 91 ALA A N 1
ATOM 695 C CA . ALA A 1 91 ? 4.465 -17.062 -4.109 1 85.81 91 ALA A CA 1
ATOM 696 C C . ALA A 1 91 ? 5.297 -18.25 -4.559 1 85.81 91 ALA A C 1
ATOM 698 O O . ALA A 1 91 ? 4.844 -19.391 -4.488 1 85.81 91 ALA A O 1
ATOM 699 N N . GLU A 1 92 ? 6.469 -17.969 -5.043 1 84.38 92 GLU A N 1
ATOM 700 C CA . GLU A 1 92 ? 7.348 -19.031 -5.508 1 84.38 92 GLU A CA 1
ATOM 701 C C . GLU A 1 92 ? 7.844 -19.891 -4.344 1 84.38 92 GLU A C 1
ATOM 703 O O . GLU A 1 92 ? 7.895 -21.125 -4.441 1 84.38 92 GLU A O 1
ATOM 708 N N . LEU A 1 93 ? 8.156 -19.266 -3.26 1 85.06 93 LEU A N 1
ATOM 709 C CA . LEU A 1 93 ? 8.758 -19.953 -2.123 1 85.06 93 LEU A CA 1
ATOM 710 C C . LEU A 1 93 ? 7.719 -20.797 -1.38 1 85.06 93 LEU A C 1
ATOM 712 O O . LEU A 1 93 ? 8.047 -21.828 -0.794 1 85.06 93 LEU A O 1
ATOM 716 N N . THR A 1 94 ? 6.488 -20.297 -1.416 1 84.94 94 THR A N 1
ATOM 717 C CA . THR A 1 94 ? 5.484 -20.938 -0.573 1 84.94 94 THR A CA 1
ATOM 718 C C . THR A 1 94 ? 4.594 -21.875 -1.398 1 84.94 94 THR A C 1
ATOM 720 O O . THR A 1 94 ? 3.678 -22.5 -0.864 1 84.94 94 THR A O 1
ATOM 723 N N . PHE A 1 95 ? 4.961 -22.047 -2.654 1 83.12 95 PHE A N 1
ATOM 724 C CA . PHE A 1 95 ? 4.164 -22.953 -3.469 1 83.12 95 PHE A CA 1
ATOM 725 C C . PHE A 1 95 ? 4.055 -24.328 -2.809 1 83.12 95 PHE A C 1
ATOM 727 O O . PHE A 1 95 ? 5.043 -24.844 -2.279 1 83.12 95 PHE A O 1
ATOM 734 N N . PRO A 1 96 ? 2.754 -24.859 -2.697 1 84.69 96 PRO A N 1
ATOM 735 C CA . PRO A 1 96 ? 1.497 -24.594 -3.402 1 84.69 96 PRO A CA 1
ATOM 736 C C . PRO A 1 96 ? 0.473 -23.875 -2.535 1 84.69 96 PRO A C 1
ATOM 738 O O . PRO A 1 96 ? -0.725 -24.156 -2.619 1 84.69 96 PRO A O 1
ATOM 741 N N . ILE A 1 97 ? 0.944 -23.016 -1.581 1 83.75 97 ILE A N 1
ATOM 742 C CA . ILE A 1 97 ? 0.041 -22.188 -0.789 1 83.75 97 ILE A CA 1
ATOM 743 C C . ILE A 1 97 ? -0.635 -21.156 -1.689 1 83.75 97 ILE A C 1
ATOM 745 O O . ILE A 1 97 ? -0.012 -20.625 -2.611 1 83.75 97 ILE A O 1
ATOM 749 N N . GLN A 1 98 ? -1.926 -20.891 -1.411 1 84.56 98 GLN A N 1
ATOM 750 C CA . GLN A 1 98 ? -2.678 -19.922 -2.201 1 84.56 98 GLN A CA 1
ATOM 751 C C . GLN A 1 98 ? -2.045 -18.531 -2.119 1 84.56 98 GLN A C 1
ATOM 753 O O . GLN A 1 98 ? -1.628 -18.094 -1.043 1 84.56 98 GLN A O 1
ATOM 758 N N . GLU A 1 99 ? -1.989 -17.844 -3.193 1 85.94 99 GLU A N 1
ATOM 759 C CA . GLU A 1 99 ? -1.346 -16.547 -3.303 1 85.94 99 GLU A CA 1
ATOM 760 C C . GLU A 1 99 ? -2.008 -15.523 -2.383 1 85.94 99 GLU A C 1
ATOM 762 O O . GLU A 1 99 ? -1.347 -14.609 -1.885 1 85.94 99 GLU A O 1
ATOM 767 N N . GLY A 1 100 ? -3.279 -15.727 -2.191 1 86.31 100 GLY A N 1
ATOM 768 C CA . GLY A 1 100 ? -3.988 -14.805 -1.318 1 86.31 100 GLY A CA 1
ATOM 769 C C . GLY A 1 100 ? -3.479 -14.828 0.11 1 86.31 100 GLY A C 1
ATOM 770 O O . GLY A 1 100 ? -3.414 -13.789 0.768 1 86.31 100 GLY A O 1
ATOM 771 N N . ILE A 1 101 ? -3.146 -15.953 0.529 1 88.62 101 ILE A N 1
ATOM 772 C CA . ILE A 1 101 ? -2.643 -16.094 1.891 1 88.62 101 ILE A CA 1
ATOM 773 C C . ILE A 1 101 ? -1.25 -15.477 1.992 1 88.62 101 ILE A C 1
ATOM 775 O O . ILE A 1 101 ? -0.945 -14.773 2.957 1 88.62 101 ILE A O 1
ATOM 779 N N . VAL A 1 102 ? -0.418 -15.727 0.998 1 88.88 102 VAL A N 1
ATOM 780 C CA . VAL A 1 102 ? 0.932 -15.172 0.971 1 88.88 102 VAL A CA 1
ATOM 781 C C . VAL A 1 102 ? 0.864 -13.648 0.954 1 88.88 102 VAL A C 1
ATOM 783 O O . VAL A 1 102 ? 1.53 -12.984 1.75 1 88.88 102 VAL A O 1
ATOM 786 N N . ALA A 1 103 ? 0.063 -13.172 0.062 1 88.25 103 ALA A N 1
ATOM 787 C CA . ALA A 1 103 ? -0.097 -11.727 -0.046 1 88.25 103 ALA A CA 1
ATOM 788 C C . ALA A 1 103 ? -0.68 -11.141 1.238 1 88.25 103 ALA A C 1
ATOM 790 O O . ALA A 1 103 ? -0.261 -10.07 1.686 1 88.25 103 ALA A O 1
ATOM 791 N N . GLY A 1 104 ? -1.675 -11.844 1.789 1 88.31 104 GLY A N 1
ATOM 792 C CA . GLY A 1 104 ? -2.25 -11.391 3.047 1 88.31 104 GLY A CA 1
ATOM 793 C C . GLY A 1 104 ? -1.238 -11.32 4.176 1 88.31 104 GLY A C 1
ATOM 794 O O . GLY A 1 104 ? -1.217 -10.352 4.941 1 88.31 104 GLY A O 1
ATOM 795 N N . CYS A 1 105 ? -0.448 -12.273 4.246 1 89.94 105 CYS A N 1
ATOM 796 C CA . CYS A 1 105 ? 0.583 -12.305 5.277 1 89.94 105 CYS A CA 1
ATOM 797 C C . CYS A 1 105 ? 1.609 -11.203 5.059 1 89.94 105 CYS A C 1
ATOM 799 O O . CYS A 1 105 ? 2.027 -10.539 6.012 1 89.94 105 CYS A O 1
ATOM 801 N N . MET A 1 106 ? 1.971 -10.977 3.863 1 88.88 106 MET A N 1
ATOM 802 C CA . MET A 1 106 ? 2.936 -9.93 3.543 1 88.88 106 MET A CA 1
ATOM 803 C C . MET A 1 106 ? 2.369 -8.547 3.873 1 88.88 106 MET A C 1
ATOM 805 O O . MET A 1 106 ? 3.084 -7.688 4.387 1 88.88 106 MET A O 1
ATOM 809 N N . MET A 1 107 ? 1.146 -8.375 3.559 1 88.5 107 MET A N 1
ATOM 810 C CA . MET A 1 107 ? 0.5 -7.102 3.865 1 88.5 107 MET A CA 1
ATOM 811 C C . MET A 1 107 ? 0.403 -6.891 5.375 1 88.5 107 MET A C 1
ATOM 813 O O . MET A 1 107 ? 0.604 -5.777 5.863 1 88.5 107 MET A O 1
ATOM 817 N N . ALA A 1 108 ? 0.114 -7.949 6.043 1 89 108 ALA A N 1
ATOM 818 C CA . ALA A 1 108 ? 0.035 -7.852 7.5 1 89 108 ALA A CA 1
ATOM 819 C C . ALA A 1 108 ? 1.389 -7.48 8.102 1 89 108 ALA A C 1
ATOM 821 O O . ALA A 1 108 ? 1.461 -6.672 9.023 1 89 108 ALA A O 1
ATOM 822 N N . LEU A 1 109 ? 2.418 -8.031 7.539 1 85.81 109 LEU A N 1
ATOM 823 C CA . LEU A 1 109 ? 3.758 -7.727 8.023 1 85.81 109 LEU A CA 1
ATOM 824 C C . LEU A 1 109 ? 4.133 -6.281 7.711 1 85.81 109 LEU A C 1
ATOM 826 O O . LEU A 1 109 ? 4.73 -5.594 8.547 1 85.81 109 LEU A O 1
ATOM 830 N N . ASN A 1 110 ? 3.809 -5.859 6.512 1 82.94 110 ASN A N 1
ATOM 831 C CA . ASN A 1 110 ? 4.047 -4.465 6.152 1 82.94 110 ASN A CA 1
ATOM 832 C C . ASN A 1 110 ? 3.258 -3.512 7.043 1 82.94 110 ASN A C 1
ATOM 834 O O . ASN A 1 110 ? 3.768 -2.463 7.441 1 82.94 110 ASN A O 1
ATOM 838 N N . ASN A 1 111 ? 2.062 -3.887 7.355 1 86.69 111 ASN A N 1
ATOM 839 C CA . ASN A 1 111 ? 1.211 -3.068 8.211 1 86.69 111 ASN A CA 1
ATOM 840 C C . ASN A 1 111 ? 1.729 -3.027 9.648 1 86.69 111 ASN A C 1
ATOM 842 O O . ASN A 1 111 ? 1.524 -2.043 10.359 1 86.69 111 ASN A O 1
ATOM 846 N N . PHE A 1 112 ? 2.354 -4.059 9.969 1 86.12 112 PHE A N 1
ATOM 847 C CA . PHE A 1 112 ? 2.924 -4.09 11.312 1 86.12 112 PHE A CA 1
ATOM 848 C C . PHE A 1 112 ? 3.945 -2.973 11.492 1 86.12 112 PHE A C 1
ATOM 850 O O . PHE A 1 112 ? 3.943 -2.281 12.516 1 86.12 112 PHE A O 1
ATOM 857 N N . ALA A 1 113 ? 4.797 -2.746 10.5 1 82.5 113 ALA A N 1
ATOM 858 C CA . ALA A 1 113 ? 5.773 -1.662 10.57 1 82.5 113 ALA A CA 1
ATOM 859 C C . ALA A 1 113 ? 5.082 -0.303 10.641 1 82.5 113 ALA A C 1
ATOM 861 O O . ALA A 1 113 ? 5.484 0.566 11.414 1 82.5 113 ALA A O 1
ATOM 862 N N . ALA A 1 114 ? 4.047 -0.167 9.867 1 82.94 114 ALA A N 1
ATOM 863 C CA . ALA A 1 114 ? 3.293 1.083 9.883 1 82.94 114 ALA A CA 1
ATOM 864 C C . ALA A 1 114 ? 2.592 1.285 11.227 1 82.94 114 ALA A C 1
ATOM 866 O O . ALA A 1 114 ? 2.514 2.408 11.727 1 82.94 114 ALA A O 1
ATOM 867 N N . CYS A 1 115 ? 2.137 0.153 11.734 1 86.81 115 CYS A N 1
ATOM 868 C CA . CYS A 1 115 ? 1.431 0.208 13.008 1 86.81 115 CYS A CA 1
ATOM 869 C C . CYS A 1 115 ? 2.346 0.716 14.117 1 86.81 115 CYS A C 1
ATOM 871 O O . CYS A 1 115 ? 1.914 1.482 14.984 1 86.81 115 CYS A O 1
ATOM 873 N N . ILE A 1 116 ? 3.57 0.414 14.055 1 84.94 116 ILE A N 1
ATOM 874 C CA . ILE A 1 116 ? 4.539 0.859 15.055 1 84.94 116 ILE A CA 1
ATOM 875 C C . ILE A 1 116 ? 4.703 2.375 14.969 1 84.94 116 ILE A C 1
ATOM 877 O O . ILE A 1 116 ? 4.754 3.057 16 1 84.94 116 ILE A O 1
ATOM 881 N N . VAL A 1 117 ? 4.723 2.906 13.797 1 81.69 117 VAL A N 1
ATOM 882 C CA . VAL A 1 117 ? 4.891 4.344 13.602 1 81.69 117 VAL A CA 1
ATOM 883 C C . VAL A 1 117 ? 3.656 5.078 14.117 1 81.69 117 VAL A C 1
ATOM 885 O O . VAL A 1 117 ? 3.773 6.055 14.867 1 81.69 117 VAL A O 1
ATOM 888 N N . TYR A 1 118 ? 2.496 4.523 13.789 1 83.81 118 TYR A N 1
ATOM 889 C CA . TYR A 1 118 ? 1.27 5.191 14.203 1 83.81 118 TYR A CA 1
ATOM 890 C C . TYR A 1 118 ? 1.063 5.055 15.711 1 83.81 118 TYR A C 1
ATOM 892 O O . TYR A 1 118 ? 0.523 5.957 16.359 1 83.81 118 TYR A O 1
ATOM 900 N N . LEU A 1 119 ? 1.476 3.904 16.203 1 84 119 LEU A N 1
ATOM 901 C CA . LEU A 1 119 ? 1.363 3.688 17.641 1 84 119 LEU A CA 1
ATOM 902 C C . LEU A 1 119 ? 2.217 4.691 18.406 1 84 119 LEU A C 1
ATOM 904 O O . LEU A 1 119 ? 1.78 5.23 19.422 1 84 119 LEU A O 1
ATOM 908 N N . GLN A 1 120 ? 3.375 4.926 17.875 1 84.06 120 GLN A N 1
ATOM 909 C CA . GLN A 1 120 ? 4.246 5.898 18.516 1 84.06 120 GLN A CA 1
ATOM 910 C C . GLN A 1 120 ? 3.648 7.301 18.453 1 84.06 120 GLN A C 1
ATOM 912 O O . GLN A 1 120 ? 3.705 8.047 19.438 1 84.06 120 GLN A O 1
ATOM 917 N N . LEU A 1 121 ? 3.061 7.668 17.312 1 80.12 121 LEU A N 1
ATOM 918 C CA . LEU A 1 121 ? 2.428 8.977 17.156 1 80.12 121 LEU A CA 1
ATOM 919 C C . LEU A 1 121 ? 1.197 9.086 18.062 1 80.12 121 LEU A C 1
ATOM 921 O O . LEU A 1 121 ? 0.871 10.18 18.531 1 80.12 121 LEU A O 1
ATOM 925 N N . TYR A 1 122 ? 0.642 7.938 18.375 1 80.62 122 TYR A N 1
ATOM 926 C CA . TYR A 1 122 ? -0.57 7.875 19.172 1 80.62 122 TYR A CA 1
ATOM 927 C C . TYR A 1 122 ? -0.241 7.98 20.656 1 80.62 122 TYR A C 1
ATOM 929 O O . TYR A 1 122 ? -0.869 8.758 21.391 1 80.62 122 TYR A O 1
ATOM 937 N N . ILE A 1 123 ? 0.755 7.387 21.094 1 80 123 ILE A N 1
ATOM 938 C CA . ILE A 1 123 ? 1.078 7.301 22.516 1 80 123 ILE A CA 1
ATOM 939 C C . ILE A 1 123 ? 1.973 8.469 22.922 1 80 123 ILE A C 1
ATOM 941 O O . ILE A 1 123 ? 1.802 9.055 23.984 1 80 123 ILE A O 1
ATOM 945 N N . PHE A 1 124 ? 2.906 8.805 22 1 79.69 124 PHE A N 1
ATOM 946 C CA . PHE A 1 124 ? 3.85 9.867 22.312 1 79.69 124 PHE A CA 1
ATOM 947 C C . PHE A 1 124 ? 3.785 10.977 21.266 1 79.69 124 PHE A C 1
ATOM 949 O O . PHE A 1 124 ? 4.715 11.156 20.484 1 79.69 124 PHE A O 1
ATOM 956 N N . PRO A 1 125 ? 2.713 11.703 21.281 1 70.19 125 PRO A N 1
ATOM 957 C CA . PRO A 1 125 ? 2.562 12.75 20.266 1 70.19 125 PRO A CA 1
ATOM 958 C C . PRO A 1 125 ? 3.662 13.805 20.344 1 70.19 125 PRO A C 1
ATOM 960 O O . PRO A 1 125 ? 3.971 14.445 19.328 1 70.19 125 PRO A O 1
ATOM 963 N N . GLY A 1 126 ? 4.312 14 21.344 1 68.5 126 GLY A N 1
ATOM 964 C CA . GLY A 1 126 ? 5.312 15.047 21.484 1 68.5 126 GLY A CA 1
ATOM 965 C C . GLY A 1 126 ? 6.723 14.562 21.203 1 68.5 126 GLY A C 1
ATOM 966 O O . GLY A 1 126 ? 7.668 15.352 21.219 1 68.5 126 GLY A O 1
ATOM 967 N N . LEU A 1 127 ? 6.75 13.352 20.984 1 67.31 127 LEU A N 1
ATOM 968 C CA . LEU A 1 127 ? 8.086 12.828 20.75 1 67.31 127 LEU A CA 1
ATOM 969 C C . LEU A 1 127 ? 8.609 13.273 19.391 1 67.31 127 LEU A C 1
ATOM 971 O O . LEU A 1 127 ? 7.84 13.414 18.438 1 67.31 127 LEU A O 1
ATOM 975 N N . ASN A 1 128 ? 9.805 13.703 19.359 1 71.75 128 ASN A N 1
ATOM 976 C CA . ASN A 1 128 ? 10.461 14.109 18.125 1 71.75 128 ASN A CA 1
ATOM 977 C C . ASN A 1 128 ? 10.406 13.008 17.078 1 71.75 128 ASN A C 1
ATOM 979 O O . ASN A 1 128 ? 10.641 11.844 17.375 1 71.75 128 ASN A O 1
ATOM 983 N N . VAL A 1 129 ? 9.93 13.414 15.953 1 72.56 129 VAL A N 1
ATOM 984 C CA . VAL A 1 129 ? 9.75 12.5 14.828 1 72.56 129 VAL A CA 1
ATOM 985 C C . VAL A 1 129 ? 11.102 12.164 14.211 1 72.56 129 VAL A C 1
ATOM 987 O O . VAL A 1 129 ? 11.18 11.438 13.219 1 72.56 129 VAL A O 1
ATOM 990 N N . SER A 1 130 ? 12.133 12.445 14.875 1 77.69 130 SER A N 1
ATOM 991 C CA . SER A 1 130 ? 13.461 12.156 14.344 1 77.69 130 SER A CA 1
ATOM 992 C C . SER A 1 130 ? 13.781 10.672 14.414 1 77.69 130 SER A C 1
ATOM 994 O O . SER A 1 130 ? 14.602 10.164 13.641 1 77.69 130 SER A O 1
ATOM 996 N N . TRP A 1 131 ? 13.141 10.047 15.336 1 80.31 131 TRP A N 1
ATOM 997 C CA . TRP A 1 131 ? 13.406 8.617 15.477 1 80.31 131 TRP A CA 1
ATOM 998 C C . TRP A 1 131 ? 12.977 7.859 14.227 1 80.31 131 TRP A C 1
ATOM 1000 O O . TRP A 1 131 ? 13.469 6.758 13.969 1 80.31 131 TRP A O 1
ATOM 1010 N N . MET A 1 132 ? 12.086 8.422 13.461 1 82.69 132 MET A N 1
ATOM 1011 C CA . MET A 1 132 ? 11.57 7.758 12.266 1 82.69 132 MET A CA 1
ATOM 1012 C C . MET A 1 132 ? 12.672 7.582 11.227 1 82.69 132 MET A C 1
ATOM 1014 O O . MET A 1 132 ? 12.664 6.609 10.477 1 82.69 132 MET A O 1
ATOM 1018 N N . ASN A 1 133 ? 13.594 8.43 11.234 1 86.19 133 ASN A N 1
ATOM 1019 C CA . ASN A 1 133 ? 14.695 8.32 10.281 1 86.19 133 ASN A CA 1
ATOM 1020 C C . ASN A 1 133 ? 15.617 7.152 10.625 1 86.19 133 ASN A C 1
ATOM 1022 O O . ASN A 1 133 ? 16.109 6.469 9.734 1 86.19 133 ASN A O 1
ATOM 1026 N N . TYR A 1 134 ? 15.828 6.977 11.93 1 87.44 134 TYR A N 1
ATOM 1027 C CA . TYR A 1 134 ? 16.609 5.824 12.352 1 87.44 134 TYR A CA 1
ATOM 1028 C C . TYR A 1 134 ? 15.891 4.52 12.039 1 87.44 134 TYR A C 1
ATOM 1030 O O . TYR A 1 134 ? 16.516 3.537 11.633 1 87.44 134 TYR A O 1
ATOM 1038 N N . ALA A 1 135 ? 14.594 4.551 12.195 1 84.94 135 ALA A N 1
ATOM 1039 C CA . ALA A 1 135 ? 13.781 3.357 11.961 1 84.94 135 ALA A CA 1
ATOM 1040 C C . ALA A 1 135 ? 13.82 2.951 10.492 1 84.94 135 ALA A C 1
ATOM 1042 O O . ALA A 1 135 ? 13.836 1.762 10.172 1 84.94 135 ALA A O 1
ATOM 1043 N N . LEU A 1 136 ? 13.859 3.922 9.68 1 88.06 136 LEU A N 1
ATOM 1044 C CA . LEU A 1 136 ? 13.906 3.643 8.25 1 88.06 136 LEU A CA 1
ATOM 1045 C C . LEU A 1 136 ? 15.172 2.871 7.883 1 88.06 136 LEU A C 1
ATOM 1047 O O . LEU A 1 136 ? 15.109 1.878 7.156 1 88.06 136 LEU A O 1
ATOM 1051 N N . VAL A 1 137 ? 16.25 3.277 8.43 1 92.19 137 VAL A N 1
ATOM 1052 C CA . VAL A 1 137 ? 17.531 2.637 8.148 1 92.19 137 VAL A CA 1
ATOM 1053 C C . VAL A 1 137 ? 17.562 1.249 8.781 1 92.19 137 VAL A C 1
ATOM 1055 O O . VAL A 1 137 ? 17.969 0.274 8.141 1 92.19 137 VAL A O 1
ATOM 1058 N N . ILE A 1 138 ? 17.078 1.186 9.938 1 91.31 138 ILE A N 1
ATOM 1059 C CA . ILE A 1 138 ? 17.094 -0.077 10.672 1 91.31 138 ILE A CA 1
ATOM 1060 C C . ILE A 1 138 ? 16.203 -1.094 9.977 1 91.31 138 ILE A C 1
ATOM 1062 O O . ILE A 1 138 ? 16.578 -2.25 9.789 1 91.31 138 ILE A O 1
ATOM 1066 N N . PHE A 1 139 ? 15 -0.684 9.547 1 89.12 139 PHE A N 1
ATOM 1067 C CA . PHE A 1 139 ? 14.086 -1.586 8.859 1 89.12 139 PHE A CA 1
ATOM 1068 C C . PHE A 1 139 ? 14.664 -2.02 7.516 1 89.12 139 PHE A C 1
ATOM 1070 O O . PHE A 1 139 ? 14.469 -3.158 7.086 1 89.12 139 PHE A O 1
ATOM 1077 N N . GLY A 1 140 ? 15.312 -1.099 6.887 1 91.69 140 GLY A N 1
ATOM 1078 C CA . GLY A 1 140 ? 15.961 -1.444 5.629 1 91.69 140 GLY A CA 1
ATOM 1079 C C . GLY A 1 140 ? 17.047 -2.486 5.785 1 91.69 140 GLY A C 1
ATOM 1080 O O . GLY A 1 140 ? 17.094 -3.465 5.035 1 91.69 140 GLY A O 1
ATOM 1081 N N . ILE A 1 141 ? 17.875 -2.281 6.797 1 94.56 141 ILE A N 1
ATOM 1082 C CA . ILE A 1 141 ? 18.984 -3.203 7.043 1 94.56 141 ILE A CA 1
ATOM 1083 C C . ILE A 1 141 ? 18.438 -4.559 7.484 1 94.56 141 ILE A C 1
ATOM 1085 O O . ILE A 1 141 ? 18.922 -5.602 7.043 1 94.56 141 ILE A O 1
ATOM 1089 N N . ALA A 1 142 ? 17.469 -4.527 8.305 1 92.5 142 ALA A N 1
ATOM 1090 C CA . ALA A 1 142 ? 16.859 -5.77 8.773 1 92.5 142 ALA A CA 1
ATOM 1091 C C . ALA A 1 142 ? 16.266 -6.555 7.613 1 92.5 142 ALA A C 1
ATOM 1093 O O . ALA A 1 142 ? 16.422 -7.777 7.535 1 92.5 142 ALA A O 1
ATOM 1094 N N . SER A 1 143 ? 15.516 -5.871 6.738 1 91.5 143 SER A N 1
ATOM 1095 C CA . SER A 1 143 ? 14.93 -6.516 5.566 1 91.5 143 SER A CA 1
ATOM 1096 C C . SER A 1 143 ? 16 -7.109 4.668 1 91.5 143 SER A C 1
ATOM 1098 O O . SER A 1 143 ? 15.836 -8.203 4.125 1 91.5 143 SER A O 1
ATOM 1100 N N . TRP A 1 144 ? 17.062 -6.395 4.547 1 94.19 144 TRP A N 1
ATOM 1101 C CA . TRP A 1 144 ? 18.172 -6.859 3.719 1 94.19 144 TRP A CA 1
ATOM 1102 C C . TRP A 1 144 ? 18.797 -8.117 4.305 1 94.19 144 TRP A C 1
ATOM 1104 O O . TRP A 1 144 ? 19.062 -9.086 3.584 1 94.19 144 TRP A O 1
ATOM 1114 N N . ILE A 1 145 ? 19.031 -8.141 5.605 1 94.69 145 ILE A N 1
ATOM 1115 C CA . ILE A 1 145 ? 19.625 -9.289 6.281 1 94.69 145 ILE A CA 1
ATOM 1116 C C . ILE A 1 145 ? 18.688 -10.492 6.176 1 94.69 145 ILE A C 1
ATOM 1118 O O . ILE A 1 145 ? 19.125 -11.602 5.859 1 94.69 145 ILE A O 1
ATOM 1122 N N . CYS A 1 146 ? 17.422 -10.312 6.395 1 91.75 146 CYS A N 1
ATOM 1123 C CA . CYS A 1 146 ? 16.453 -11.398 6.316 1 91.75 146 CYS A CA 1
ATOM 1124 C C . CYS A 1 146 ? 16.422 -12 4.914 1 91.75 146 CYS A C 1
ATOM 1126 O O . CYS A 1 146 ? 16.422 -13.219 4.754 1 91.75 146 CYS A O 1
ATOM 1128 N N . LEU A 1 147 ? 16.391 -11.141 3.975 1 92.25 147 LEU A N 1
ATOM 1129 C CA . LEU A 1 147 ? 16.328 -11.602 2.592 1 92.25 147 LEU A CA 1
ATOM 1130 C C . LEU A 1 147 ? 17.594 -12.352 2.203 1 92.25 147 LEU A C 1
ATOM 1132 O O . LEU A 1 147 ? 17.547 -13.305 1.422 1 92.25 147 LEU A O 1
ATOM 1136 N N . PHE A 1 148 ? 18.75 -11.922 2.787 1 91.81 148 PHE A N 1
ATOM 1137 C CA . PHE A 1 148 ? 20.031 -12.555 2.482 1 91.81 148 PHE A CA 1
ATOM 1138 C C . PHE A 1 148 ? 20.031 -14.008 2.926 1 91.81 148 PHE A C 1
ATOM 1140 O O . PHE A 1 148 ? 20.594 -14.867 2.25 1 91.81 148 PHE A O 1
ATOM 1147 N N . PHE A 1 149 ? 19.234 -14.336 3.873 1 90.88 149 PHE A N 1
ATOM 1148 C CA . PHE A 1 149 ? 19.234 -15.688 4.422 1 90.88 149 PHE A CA 1
ATOM 1149 C C . PHE A 1 149 ? 18.141 -16.531 3.783 1 90.88 149 PHE A C 1
ATOM 1151 O O . PHE A 1 149 ? 18.078 -17.75 4.008 1 90.88 149 PHE A O 1
ATOM 1158 N N . VAL A 1 150 ? 17.297 -15.992 3.039 1 87.69 150 VAL A N 1
ATOM 1159 C CA . VAL A 1 150 ? 16.25 -16.734 2.377 1 87.69 150 VAL A CA 1
ATOM 1160 C C . VAL A 1 150 ? 16.828 -17.578 1.246 1 87.69 150 VAL A C 1
ATOM 1162 O O . VAL A 1 150 ? 17.625 -17.078 0.445 1 87.69 150 VAL A O 1
ATOM 1165 N N . ARG A 1 151 ? 16.562 -18.938 1.229 1 82.12 151 ARG A N 1
ATOM 1166 C CA . ARG A 1 151 ? 17.016 -19.828 0.175 1 82.12 151 ARG A CA 1
ATOM 1167 C C . ARG A 1 151 ? 16.078 -19.797 -1.021 1 82.12 151 ARG A C 1
ATOM 1169 O O . ARG A 1 151 ? 14.859 -19.938 -0.863 1 82.12 151 ARG A O 1
ATOM 1176 N N . GLU A 1 152 ? 16.625 -19.344 -2.1 1 73 152 GLU A N 1
ATOM 1177 C CA . GLU A 1 152 ? 15.828 -19.219 -3.318 1 73 152 GLU A CA 1
ATOM 1178 C C . GLU A 1 152 ? 15.562 -20.594 -3.943 1 73 152 GLU A C 1
ATOM 1180 O O . GLU A 1 152 ? 16.438 -21.156 -4.598 1 73 152 GLU A O 1
ATOM 1185 N N . LYS A 1 153 ? 14.633 -21.328 -3.475 1 68.75 153 LYS A N 1
ATOM 1186 C CA . LYS A 1 153 ? 14.203 -22.547 -4.16 1 68.75 153 LYS A CA 1
ATOM 1187 C C . LYS A 1 153 ? 12.984 -22.281 -5.043 1 68.75 153 LYS A C 1
ATOM 1189 O O . LYS A 1 153 ? 11.953 -21.828 -4.559 1 68.75 153 LYS A O 1
ATOM 1194 N N . TYR A 1 154 ? 13.242 -22.25 -6.277 1 64.44 154 TYR A N 1
ATOM 1195 C CA . TYR A 1 154 ? 12.148 -22.016 -7.211 1 64.44 154 TYR A CA 1
ATOM 1196 C C . TYR A 1 154 ? 11.359 -23.297 -7.461 1 64.44 154 TYR A C 1
ATOM 1198 O O . TYR A 1 154 ? 11.617 -24 -8.438 1 64.44 154 TYR A O 1
ATOM 1206 N N . ASN A 1 155 ? 10.609 -23.578 -6.512 1 60.5 155 ASN A N 1
ATOM 1207 C CA . ASN A 1 155 ? 9.891 -24.844 -6.527 1 60.5 155 ASN A CA 1
ATOM 1208 C C . ASN A 1 155 ? 8.977 -24.969 -7.746 1 60.5 155 ASN A C 1
ATOM 1210 O O . ASN A 1 155 ? 8.836 -26.047 -8.32 1 60.5 155 ASN A O 1
ATOM 1214 N N . ARG A 1 156 ? 8.422 -23.891 -8.094 1 62.53 156 ARG A N 1
ATOM 1215 C CA . ARG A 1 156 ? 7.496 -23.938 -9.227 1 62.53 156 ARG A CA 1
ATOM 1216 C C . ARG A 1 156 ? 8.242 -24.219 -10.523 1 62.53 156 ARG A C 1
ATOM 1218 O O . ARG A 1 156 ? 7.766 -25 -11.359 1 62.53 156 ARG A O 1
ATOM 1225 N N . LEU A 1 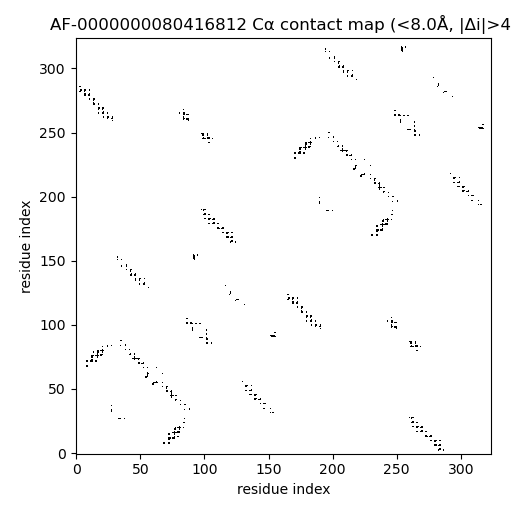157 ? 9.312 -23.641 -10.695 1 55.97 157 LEU A N 1
ATOM 1226 C CA . LEU A 1 157 ? 10.109 -23.844 -11.898 1 55.97 157 LEU A CA 1
ATOM 1227 C C . LEU A 1 157 ? 10.57 -25.281 -12.008 1 55.97 157 LEU A C 1
ATOM 1229 O O . LEU A 1 157 ? 10.664 -25.828 -13.117 1 55.97 157 LEU A O 1
ATOM 1233 N N . LEU A 1 158 ? 10.664 -25.844 -10.891 1 55.72 158 LEU A N 1
ATOM 1234 C CA . LEU A 1 158 ? 11.133 -27.234 -10.898 1 55.72 158 LEU A CA 1
ATOM 1235 C C . LEU A 1 158 ? 10.023 -28.172 -11.344 1 55.72 158 LEU A C 1
ATOM 1237 O O . LEU A 1 158 ? 10.289 -29.172 -12.016 1 55.72 158 LEU A O 1
ATOM 1241 N N . ILE A 1 159 ? 8.938 -27.875 -11.031 1 55.56 159 ILE A N 1
ATOM 1242 C CA . ILE A 1 159 ? 7.832 -28.75 -11.406 1 55.56 159 ILE A CA 1
ATOM 1243 C C . ILE A 1 159 ? 7.492 -28.547 -12.883 1 55.56 159 ILE A C 1
ATOM 1245 O O . ILE A 1 159 ? 7.152 -29.5 -13.586 1 55.56 159 ILE A O 1
ATOM 1249 N N . ASP A 1 160 ? 7.598 -27.484 -13.414 1 50.5 160 ASP A N 1
ATOM 1250 C CA . ASP A 1 160 ? 7.293 -27.25 -14.82 1 50.5 160 ASP A CA 1
ATOM 1251 C C . ASP A 1 160 ? 8.32 -27.938 -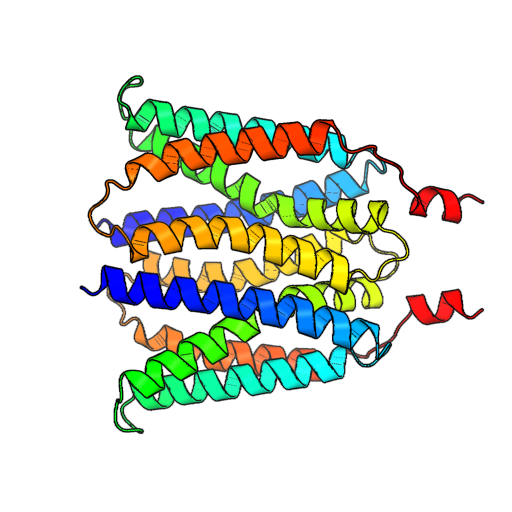15.719 1 50.5 160 ASP A C 1
ATOM 1253 O O . ASP A 1 160 ? 8 -28.344 -16.844 1 50.5 160 ASP A O 1
ATOM 1257 N N . ARG A 1 161 ? 9.469 -28.141 -15.312 1 49.09 161 ARG A N 1
ATOM 1258 C CA . ARG A 1 161 ? 10.531 -28.766 -16.094 1 49.09 161 ARG A CA 1
ATOM 1259 C C . ARG A 1 161 ? 10.43 -30.281 -16.047 1 49.09 161 ARG A C 1
ATOM 1261 O O . ARG A 1 161 ? 10.844 -30.969 -16.984 1 49.09 161 ARG A O 1
ATOM 1268 N N . ASP A 1 162 ? 9.82 -30.797 -15.102 1 46 162 ASP A N 1
ATOM 1269 C CA . ASP A 1 162 ? 9.688 -32.25 -15.141 1 46 162 ASP A CA 1
ATOM 1270 C C . ASP A 1 162 ? 8.422 -32.688 -15.875 1 46 162 ASP A C 1
ATOM 1272 O O . ASP A 1 162 ? 8.422 -33.656 -16.609 1 46 162 ASP A O 1
ATOM 1276 N N . LYS B 1 1 ? -3.941 18.031 19.359 1 68.06 1 LYS B N 1
ATOM 1277 C CA . LYS B 1 1 ? -5.168 17.266 19.516 1 68.06 1 LYS B CA 1
ATOM 1278 C C . LYS B 1 1 ? -5.594 16.609 18.203 1 68.06 1 LYS B C 1
ATOM 1280 O O . LYS B 1 1 ? -5.852 15.406 18.156 1 68.06 1 LYS B O 1
ATOM 1285 N N . LEU B 1 2 ? -5.551 17.203 17.141 1 72.75 2 LEU B N 1
ATOM 1286 C CA . LEU B 1 2 ? -5.93 16.672 15.828 1 72.75 2 LEU B CA 1
ATOM 1287 C C . LEU B 1 2 ? -4.949 15.594 15.375 1 72.75 2 LEU B C 1
ATOM 1289 O O . LEU B 1 2 ? -5.359 14.57 14.828 1 72.75 2 LEU B O 1
ATOM 1293 N N . GLN B 1 3 ? -3.719 15.844 15.875 1 74.38 3 GLN B N 1
ATOM 1294 C CA . GLN B 1 3 ? -2.688 14.891 15.477 1 74.38 3 GLN B CA 1
ATOM 1295 C C . GLN B 1 3 ? -2.875 13.555 16.172 1 74.38 3 GLN B C 1
ATOM 1297 O O . GLN B 1 3 ? -2.711 12.492 15.562 1 74.38 3 GLN B O 1
ATOM 1302 N N . THR B 1 4 ? -3.32 13.617 17.375 1 80.81 4 THR B N 1
ATOM 1303 C CA . THR B 1 4 ? -3.494 12.398 18.156 1 80.81 4 THR B CA 1
ATOM 1304 C C . THR B 1 4 ? -4.703 11.609 17.656 1 80.81 4 THR B C 1
ATOM 1306 O O . THR B 1 4 ? -4.66 10.375 17.578 1 80.81 4 THR B O 1
ATOM 1309 N N . GLU B 1 5 ? -5.723 12.297 17.297 1 82.62 5 GLU B N 1
ATOM 1310 C CA . GLU B 1 5 ? -6.918 11.625 16.781 1 82.62 5 GLU B CA 1
ATOM 1311 C C . GLU B 1 5 ? -6.652 10.969 15.438 1 82.62 5 GLU B C 1
ATOM 1313 O O . GLU B 1 5 ? -7.141 9.867 15.164 1 82.62 5 GLU B O 1
ATOM 1318 N N . THR B 1 6 ? -5.902 11.695 14.672 1 82.69 6 THR B N 1
ATOM 1319 C CA . THR B 1 6 ? -5.559 11.133 13.375 1 82.69 6 THR B CA 1
ATOM 1320 C C . THR B 1 6 ? -4.66 9.906 13.531 1 82.69 6 THR B C 1
ATOM 1322 O O . THR B 1 6 ? -4.809 8.93 12.797 1 82.69 6 THR B O 1
ATOM 1325 N N . ALA B 1 7 ? -3.766 10.039 14.516 1 84.75 7 ALA B N 1
ATOM 1326 C CA . ALA B 1 7 ? -2.871 8.914 14.758 1 84.75 7 ALA B CA 1
ATOM 1327 C C . ALA B 1 7 ? -3.641 7.707 15.289 1 84.75 7 ALA B C 1
ATOM 1329 O O . ALA B 1 7 ? -3.34 6.566 14.938 1 84.75 7 ALA B O 1
ATOM 1330 N N . ARG B 1 8 ? -4.59 7.969 16.062 1 86.25 8 ARG B N 1
ATOM 1331 C CA . ARG B 1 8 ? -5.422 6.906 16.609 1 86.25 8 ARG B CA 1
ATOM 1332 C C . ARG B 1 8 ? -6.254 6.238 15.516 1 86.25 8 ARG B C 1
ATOM 1334 O O . ARG B 1 8 ? -6.344 5.012 15.461 1 86.25 8 ARG B O 1
ATOM 1341 N N . LEU B 1 9 ? -6.812 7.031 14.711 1 88.94 9 LEU B N 1
ATOM 1342 C CA . LEU B 1 9 ? -7.602 6.527 13.594 1 88.94 9 LEU B CA 1
ATOM 1343 C C . LEU B 1 9 ? -6.75 5.66 12.672 1 88.94 9 LEU B C 1
ATOM 1345 O O . LEU B 1 9 ? -7.184 4.59 12.242 1 88.94 9 LEU B O 1
ATOM 1349 N N . GLY B 1 10 ? -5.609 6.199 12.5 1 87.94 10 GLY B N 1
ATOM 1350 C CA . GLY B 1 10 ? -4.703 5.438 11.648 1 87.94 10 GLY B CA 1
ATOM 1351 C C . GLY B 1 10 ? -4.277 4.117 12.266 1 87.94 10 GLY B C 1
ATOM 1352 O O . GLY B 1 10 ? -4.254 3.09 11.578 1 87.94 10 GLY B O 1
ATOM 1353 N N . PHE B 1 11 ? -4.039 4.117 13.516 1 89.62 11 PHE B N 1
ATOM 1354 C CA . PHE B 1 11 ? -3.6 2.92 14.227 1 89.62 11 PHE B CA 1
ATOM 1355 C C . PHE B 1 11 ? -4.672 1.838 14.18 1 89.62 11 PHE B C 1
ATOM 1357 O O . PHE B 1 11 ? -4.398 0.703 13.781 1 89.62 11 PHE B O 1
ATOM 1364 N N . TRP B 1 12 ? -5.816 2.191 14.438 1 90.69 12 TRP B N 1
ATOM 1365 C CA . TRP B 1 12 ? -6.898 1.215 14.492 1 90.69 12 TRP B CA 1
ATOM 1366 C C . TRP B 1 12 ? -7.285 0.742 13.094 1 90.69 12 TRP B C 1
ATOM 1368 O O . TRP B 1 12 ? -7.672 -0.414 12.914 1 90.69 12 TRP B O 1
ATOM 1378 N N . THR B 1 13 ? -7.152 1.599 12.078 1 91.81 13 THR B N 1
ATOM 1379 C CA . THR B 1 13 ? -7.43 1.208 10.703 1 91.81 13 THR B CA 1
ATOM 1380 C C . THR B 1 13 ? -6.434 0.154 10.227 1 91.81 13 THR B C 1
ATOM 1382 O O . THR B 1 13 ? -6.816 -0.819 9.57 1 91.81 13 THR B O 1
ATOM 1385 N N . ILE B 1 14 ? -5.211 0.335 10.609 1 93.06 14 ILE B N 1
ATOM 1386 C CA . ILE B 1 14 ? -4.168 -0.596 10.195 1 93.06 14 ILE B CA 1
ATOM 1387 C C . ILE B 1 14 ? -4.395 -1.952 10.859 1 93.06 14 ILE B C 1
ATOM 1389 O O . ILE B 1 14 ? -4.328 -2.992 10.195 1 93.06 14 ILE B O 1
ATOM 1393 N N . ILE B 1 15 ? -4.734 -1.898 12.117 1 92.56 15 ILE B N 1
ATOM 1394 C CA . ILE B 1 15 ? -4.953 -3.137 12.852 1 92.56 15 ILE B CA 1
ATOM 1395 C C . ILE B 1 15 ? -6.156 -3.879 12.273 1 92.56 15 ILE B C 1
ATOM 1397 O O . ILE B 1 15 ? -6.078 -5.078 12.008 1 92.56 15 ILE B O 1
ATOM 1401 N N . CYS B 1 16 ? -7.18 -3.201 12.07 1 93.69 16 CYS B N 1
ATOM 1402 C CA . CYS B 1 16 ? -8.398 -3.814 11.547 1 93.69 16 CYS B CA 1
ATOM 1403 C C . CYS B 1 16 ? -8.172 -4.352 10.141 1 93.69 16 CYS B C 1
ATOM 1405 O O . CYS B 1 16 ? -8.656 -5.434 9.797 1 93.69 16 CYS B O 1
ATOM 1407 N N . SER B 1 17 ? -7.473 -3.611 9.383 1 93.12 17 SER B N 1
ATOM 1408 C CA . SER B 1 17 ? -7.215 -4.039 8.008 1 93.12 17 SER B CA 1
ATOM 1409 C C . SER B 1 17 ? -6.363 -5.305 7.98 1 93.12 17 SER B C 1
ATOM 1411 O O . SER B 1 17 ? -6.582 -6.188 7.145 1 93.12 17 SER B O 1
ATOM 1413 N N . SER B 1 18 ? -5.406 -5.359 8.836 1 91.88 18 SER B N 1
ATOM 1414 C CA . SER B 1 18 ? -4.543 -6.535 8.891 1 91.88 18 SER B CA 1
ATOM 1415 C C . SER B 1 18 ? -5.324 -7.773 9.312 1 91.88 18 SER B C 1
ATOM 1417 O O . SER B 1 18 ? -5.176 -8.844 8.719 1 91.88 18 SER B O 1
ATOM 1419 N N . CYS B 1 19 ? -6.145 -7.594 10.266 1 93 19 CYS B N 1
ATOM 1420 C CA . CYS B 1 19 ? -6.965 -8.703 10.734 1 93 19 CYS B CA 1
ATOM 1421 C C . CYS B 1 19 ? -7.965 -9.133 9.664 1 93 19 CYS B C 1
ATOM 1423 O O . CYS B 1 19 ? -8.125 -10.328 9.398 1 93 19 CYS B O 1
ATOM 1425 N N . LEU B 1 20 ? -8.555 -8.211 9.055 1 92.75 20 LEU B N 1
ATOM 1426 C CA . LEU B 1 20 ? -9.531 -8.5 8.016 1 92.75 20 LEU B CA 1
ATOM 1427 C C . LEU B 1 20 ? -8.867 -9.156 6.809 1 92.75 20 LEU B C 1
ATOM 1429 O O . LEU B 1 20 ? -9.406 -10.109 6.238 1 92.75 20 LEU B O 1
ATOM 1433 N N . GLY B 1 21 ? -7.758 -8.586 6.453 1 92.25 21 GLY B N 1
ATOM 1434 C CA . GLY B 1 21 ? -7.039 -9.141 5.316 1 92.25 21 GLY B CA 1
ATOM 1435 C C . GLY B 1 21 ? -6.668 -10.602 5.496 1 92.25 21 GLY B C 1
ATOM 1436 O O . GLY B 1 21 ? -6.879 -11.414 4.598 1 92.25 21 GLY B O 1
ATOM 1437 N N . LEU B 1 22 ? -6.164 -10.945 6.641 1 92.19 22 LEU B N 1
ATOM 1438 C CA . LEU B 1 22 ? -5.789 -12.32 6.938 1 92.19 22 LEU B CA 1
ATOM 1439 C C . LEU B 1 22 ? -7.02 -13.219 6.996 1 92.19 22 LEU B C 1
ATOM 1441 O O . LEU B 1 22 ? -7.004 -14.336 6.469 1 92.19 22 LEU B O 1
ATOM 1445 N N . SER B 1 23 ? -8.039 -12.75 7.555 1 92.19 23 SER B N 1
ATOM 1446 C CA . SER B 1 23 ? -9.266 -13.531 7.688 1 92.19 23 SER B CA 1
ATOM 1447 C C . SER B 1 23 ? -9.898 -13.805 6.328 1 92.19 23 SER B C 1
ATOM 1449 O O . SER B 1 23 ? -10.289 -14.938 6.043 1 92.19 23 SER B O 1
ATOM 1451 N N . ILE B 1 24 ? -9.914 -12.789 5.535 1 91.62 24 ILE B N 1
ATOM 1452 C CA . ILE B 1 24 ? -10.562 -12.938 4.238 1 91.62 24 ILE B CA 1
ATOM 1453 C C . ILE B 1 24 ? -9.727 -13.852 3.346 1 91.62 24 ILE B C 1
ATOM 1455 O O . ILE B 1 24 ? -10.273 -14.609 2.539 1 91.62 24 ILE B O 1
ATOM 1459 N N . SER B 1 25 ? -8.438 -13.703 3.467 1 90.75 25 SER B N 1
ATOM 1460 C CA . SER B 1 25 ? -7.582 -14.594 2.693 1 90.75 25 SER B CA 1
ATOM 1461 C C . SER B 1 25 ? -7.809 -16.047 3.068 1 90.75 25 SER B C 1
ATOM 1463 O O . SER B 1 25 ? -7.801 -16.938 2.203 1 90.75 25 SER B O 1
ATOM 1465 N N . LYS B 1 26 ? -8.023 -16.312 4.332 1 89.69 26 LYS B N 1
ATOM 1466 C CA . LYS B 1 26 ? -8.289 -17.672 4.797 1 89.69 26 LYS B CA 1
ATOM 1467 C C . LYS B 1 26 ? -9.648 -18.156 4.309 1 89.69 26 LYS B C 1
ATOM 1469 O O . LYS B 1 26 ? -9.789 -19.312 3.92 1 89.69 26 LYS B O 1
ATOM 1474 N N . VAL B 1 27 ? -10.555 -17.297 4.328 1 88.75 27 VAL B N 1
ATOM 1475 C CA . VAL B 1 27 ? -11.891 -17.656 3.871 1 88.75 27 VAL B CA 1
ATOM 1476 C C . VAL B 1 27 ? -11.867 -17.969 2.377 1 88.75 27 VAL B C 1
ATOM 1478 O O . VAL B 1 27 ? -12.516 -18.906 1.925 1 88.75 27 VAL B O 1
ATOM 1481 N N . SER B 1 28 ? -11.172 -17.156 1.614 1 87.38 28 SER B N 1
ATOM 1482 C CA . SER B 1 28 ? -11.07 -17.375 0.175 1 87.38 28 SER B CA 1
ATOM 1483 C C . SER B 1 28 ? -10.398 -18.703 -0.137 1 87.38 28 SER B C 1
ATOM 1485 O O . SER B 1 28 ? -10.719 -19.344 -1.138 1 87.38 28 SER B O 1
ATOM 1487 N N . ASP B 1 29 ? -9.5 -19 0.718 1 85.88 29 ASP B N 1
ATOM 1488 C CA . ASP B 1 29 ? -8.805 -20.281 0.538 1 85.88 29 ASP B CA 1
ATOM 1489 C C . ASP B 1 29 ? -9.75 -21.453 0.753 1 85.88 29 ASP B C 1
ATOM 1491 O O . ASP B 1 29 ? -9.617 -22.5 0.103 1 85.88 29 ASP B O 1
ATOM 1495 N N . SER B 1 30 ? -10.68 -21.328 1.643 1 85.62 30 SER B N 1
ATOM 1496 C CA . SER B 1 30 ? -11.617 -22.391 1.965 1 85.62 30 SER B CA 1
ATOM 1497 C C . SER B 1 30 ? -12.711 -22.516 0.912 1 85.62 30 SER B C 1
ATOM 1499 O O . SER B 1 30 ? -13.359 -23.547 0.788 1 85.62 30 SER B O 1
ATOM 1501 N N . CYS B 1 31 ? -12.992 -21.422 0.25 1 81.12 31 CYS B N 1
ATOM 1502 C CA . CYS B 1 31 ? -13.992 -21.422 -0.809 1 81.12 31 CYS B CA 1
ATOM 1503 C C . CYS B 1 31 ? -13.359 -21.094 -2.156 1 81.12 31 CYS B C 1
ATOM 1505 O O . CYS B 1 31 ? -13.57 -20 -2.695 1 81.12 31 CYS B O 1
ATOM 1507 N N . PRO B 1 32 ? -12.727 -22.234 -2.656 1 76 32 PRO B N 1
ATOM 1508 C CA . PRO B 1 32 ? -12.055 -21.953 -3.928 1 76 32 PRO B CA 1
ATOM 1509 C C . PRO B 1 32 ? -13.039 -21.625 -5.051 1 76 32 PRO B C 1
ATOM 1511 O O . PRO B 1 32 ? -14.141 -22.172 -5.098 1 76 32 PRO B O 1
ATOM 1514 N N . GLY B 1 33 ? -12.914 -20.562 -5.75 1 78.5 33 GLY B N 1
ATOM 1515 C CA . GLY B 1 33 ? -13.75 -20.219 -6.895 1 78.5 33 GLY B CA 1
ATOM 1516 C C . GLY B 1 33 ? -14.695 -19.062 -6.633 1 78.5 33 GLY B C 1
ATOM 1517 O O . GLY B 1 33 ? -15.461 -18.672 -7.512 1 78.5 33 GLY B O 1
ATOM 1518 N N . HIS B 1 34 ? -14.703 -18.625 -5.445 1 86.31 34 HIS B N 1
ATOM 1519 C CA . HIS B 1 34 ? -15.625 -17.547 -5.133 1 86.31 34 HIS B CA 1
ATOM 1520 C C . HIS B 1 34 ? -14.867 -16.281 -4.723 1 86.31 34 HIS B C 1
ATOM 1522 O O . HIS B 1 34 ? -15.352 -15.516 -3.889 1 86.31 34 HIS B O 1
ATOM 1528 N N . ILE B 1 35 ? -13.719 -16.141 -5.273 1 88.94 35 ILE B N 1
ATOM 1529 C CA . ILE B 1 35 ? -12.898 -14.984 -4.93 1 88.94 35 ILE B CA 1
ATOM 1530 C C . ILE B 1 35 ? -13.594 -13.711 -5.406 1 88.94 35 ILE B C 1
ATOM 1532 O O . ILE B 1 35 ? -13.641 -12.719 -4.676 1 88.94 35 ILE B O 1
ATOM 1536 N N . LYS B 1 36 ? -14.172 -13.805 -6.555 1 90.75 36 LYS B N 1
ATOM 1537 C CA . LYS B 1 36 ? -14.828 -12.633 -7.125 1 90.75 36 LYS B CA 1
ATOM 1538 C C . LYS B 1 36 ? -16.031 -12.211 -6.277 1 90.75 36 LYS B C 1
ATOM 1540 O O . LYS B 1 36 ? -16.219 -11.016 -6.016 1 90.75 36 LYS B O 1
ATOM 1545 N N . THR B 1 37 ? -16.797 -13.18 -5.93 1 91.44 37 THR B N 1
ATOM 1546 C CA . THR B 1 37 ? -17.969 -12.891 -5.125 1 91.44 37 THR B CA 1
ATOM 1547 C C . THR B 1 37 ? -17.578 -12.266 -3.791 1 91.44 37 THR B C 1
ATOM 1549 O O . THR B 1 37 ? -18.203 -11.312 -3.336 1 91.44 37 THR B O 1
ATOM 1552 N N . ILE B 1 38 ? -16.562 -12.742 -3.129 1 92.88 38 ILE B N 1
ATOM 1553 C CA . ILE B 1 38 ? -16.078 -12.211 -1.858 1 92.88 38 ILE B CA 1
ATOM 1554 C C . ILE B 1 38 ? -15.633 -10.758 -2.045 1 92.88 38 ILE B C 1
ATOM 1556 O O . ILE B 1 38 ? -15.977 -9.891 -1.242 1 92.88 38 ILE B O 1
ATOM 1560 N N . LEU B 1 39 ? -14.938 -10.531 -3.098 1 93.75 39 LEU B N 1
ATOM 1561 C CA . LEU B 1 39 ? -14.438 -9.188 -3.387 1 93.75 39 LEU B CA 1
ATOM 1562 C C . LEU B 1 39 ? -15.594 -8.234 -3.65 1 93.75 39 LEU B C 1
ATOM 1564 O O . LEU B 1 39 ? -15.578 -7.086 -3.189 1 93.75 39 LEU B O 1
ATOM 1568 N N . LEU B 1 40 ? -16.578 -8.742 -4.352 1 95.19 40 LEU B N 1
ATOM 1569 C CA . LEU B 1 40 ? -17.734 -7.902 -4.66 1 95.19 40 LEU B CA 1
ATOM 1570 C C . LEU B 1 40 ? -18.484 -7.512 -3.391 1 95.19 40 LEU B C 1
ATOM 1572 O O . LEU B 1 40 ? -18.891 -6.359 -3.24 1 95.19 40 LEU B O 1
ATOM 1576 N N . ILE B 1 41 ? -18.578 -8.422 -2.502 1 95.38 41 ILE B N 1
ATOM 1577 C CA . ILE B 1 41 ? -19.266 -8.164 -1.241 1 95.38 41 ILE B CA 1
ATOM 1578 C C . ILE B 1 41 ? -18.453 -7.16 -0.417 1 95.38 41 ILE B C 1
ATOM 1580 O O . ILE B 1 41 ? -19.016 -6.211 0.136 1 95.38 41 ILE B O 1
ATOM 1584 N N . LEU B 1 42 ? -17.188 -7.328 -0.384 1 95.56 42 LEU B N 1
ATOM 1585 C CA . LEU B 1 42 ? -16.328 -6.449 0.399 1 95.56 42 LEU B CA 1
ATOM 1586 C C . LEU B 1 42 ? -16.344 -5.031 -0.157 1 95.56 42 LEU B C 1
ATOM 1588 O O . LEU B 1 42 ? -16.5 -4.066 0.598 1 95.56 42 LEU B O 1
ATOM 1592 N N . ILE B 1 43 ? -16.234 -4.891 -1.446 1 95.62 43 ILE B N 1
ATOM 1593 C CA . ILE B 1 43 ? -16.219 -3.576 -2.076 1 95.62 43 ILE B CA 1
ATOM 1594 C C . ILE B 1 43 ? -17.562 -2.896 -1.896 1 95.62 43 ILE B C 1
ATOM 1596 O O . ILE B 1 43 ? -17.641 -1.682 -1.695 1 95.62 43 ILE B O 1
ATOM 1600 N N . ALA B 1 44 ? -18.594 -3.652 -1.979 1 96.44 44 ALA B N 1
ATOM 1601 C CA . ALA B 1 44 ? -19.922 -3.096 -1.754 1 96.44 44 ALA B CA 1
ATOM 1602 C C . ALA B 1 44 ? -20.062 -2.539 -0.338 1 96.44 44 ALA B C 1
ATOM 1604 O O . ALA B 1 44 ? -20.594 -1.442 -0.141 1 96.44 44 ALA B O 1
ATOM 1605 N N . PHE B 1 45 ? -19.562 -3.301 0.569 1 96.69 45 PHE B N 1
ATOM 1606 C CA . PHE B 1 45 ? -19.609 -2.855 1.957 1 96.69 45 PHE B CA 1
ATOM 1607 C C . PHE B 1 45 ? -18.75 -1.611 2.158 1 96.69 45 PHE B C 1
ATOM 1609 O O . PHE B 1 45 ? -19.156 -0.689 2.875 1 96.69 45 PHE B O 1
ATOM 1616 N N . ALA B 1 46 ? -17.578 -1.59 1.629 1 96.06 46 ALA B N 1
ATOM 1617 C CA . ALA B 1 46 ? -16.719 -0.41 1.726 1 96.06 46 ALA B CA 1
ATOM 1618 C C . ALA B 1 46 ? -17.406 0.816 1.133 1 96.06 46 ALA B C 1
ATOM 1620 O O . ALA B 1 46 ? -17.328 1.912 1.693 1 96.06 46 ALA B O 1
ATOM 1621 N N . ASP B 1 47 ? -18.062 0.631 0.072 1 96 47 ASP B N 1
ATOM 1622 C CA . ASP B 1 47 ? -18.75 1.741 -0.582 1 96 47 ASP B CA 1
ATOM 1623 C C . ASP B 1 47 ? -19.891 2.268 0.284 1 96 47 ASP B C 1
ATOM 1625 O O . ASP B 1 47 ? -20.172 3.469 0.292 1 96 47 ASP B O 1
ATOM 1629 N N . LEU B 1 48 ? -20.562 1.36 0.923 1 96.62 48 LEU B N 1
ATOM 1630 C CA . LEU B 1 48 ? -21.609 1.783 1.844 1 96.62 48 LEU B CA 1
ATOM 1631 C C . LEU B 1 48 ? -21.031 2.662 2.951 1 96.62 48 LEU B C 1
ATOM 1633 O O . LEU B 1 48 ? -21.641 3.662 3.334 1 96.62 48 LEU B O 1
ATOM 1637 N N . MET B 1 49 ? -19.906 2.336 3.451 1 96.38 49 MET B N 1
ATOM 1638 C CA . MET B 1 49 ? -19.25 3.143 4.477 1 96.38 49 MET B CA 1
ATOM 1639 C C . MET B 1 49 ? -18.828 4.492 3.918 1 96.38 49 MET B C 1
ATOM 1641 O O . MET B 1 49 ? -18.984 5.523 4.578 1 96.38 49 MET B O 1
ATOM 1645 N N . PHE B 1 50 ? -18.328 4.445 2.717 1 94.44 50 PHE B N 1
ATOM 1646 C CA . PHE B 1 50 ? -17.891 5.691 2.096 1 94.44 50 PHE B CA 1
ATOM 1647 C C . PHE B 1 50 ? -19.078 6.598 1.811 1 94.44 50 PHE B C 1
ATOM 1649 O O . PHE B 1 50 ? -18.969 7.82 1.926 1 94.44 50 PHE B O 1
ATOM 1656 N N . LEU B 1 51 ? -20.188 6.004 1.417 1 95.12 51 LEU B N 1
ATOM 1657 C CA . LEU B 1 51 ? -21.391 6.797 1.229 1 95.12 51 LEU B CA 1
ATOM 1658 C C . LEU B 1 51 ? -21.828 7.445 2.539 1 95.12 51 LEU B C 1
ATOM 1660 O O . LEU B 1 51 ? -22.25 8.602 2.555 1 95.12 51 LEU B O 1
ATOM 1664 N N . TRP B 1 52 ? -21.703 6.652 3.576 1 94.88 52 TRP B N 1
ATOM 1665 C CA . TRP B 1 52 ? -22.062 7.184 4.891 1 94.88 52 TRP B CA 1
ATOM 1666 C C . TRP B 1 52 ? -21.141 8.352 5.266 1 94.88 52 TRP B C 1
ATOM 1668 O O . TRP B 1 52 ? -21.609 9.344 5.836 1 94.88 52 TRP B O 1
ATOM 1678 N N . ILE B 1 53 ? -19.922 8.297 4.973 1 92.75 53 ILE B N 1
ATOM 1679 C CA . ILE B 1 53 ? -18.984 9.383 5.215 1 92.75 53 ILE B CA 1
ATOM 1680 C C . ILE B 1 53 ? -19.406 10.617 4.422 1 92.75 53 ILE B C 1
ATOM 1682 O O . ILE B 1 53 ? -19.422 11.734 4.953 1 92.75 53 ILE B O 1
ATOM 1686 N N . LEU B 1 54 ? -19.719 10.375 3.199 1 92.31 54 LEU B N 1
ATOM 1687 C CA . LEU B 1 54 ? -20.125 11.477 2.33 1 92.31 54 LEU B CA 1
ATOM 1688 C C . LEU B 1 54 ? -21.375 12.172 2.877 1 92.31 54 LEU B C 1
ATOM 1690 O O . LEU B 1 54 ? -21.422 13.398 2.947 1 92.31 54 LEU B O 1
ATOM 1694 N N . LEU B 1 55 ? -22.281 11.391 3.322 1 93 55 LEU B N 1
ATOM 1695 C CA . LEU B 1 55 ? -23.531 11.953 3.838 1 93 55 LEU B CA 1
ATOM 1696 C C . LEU B 1 55 ? -23.281 12.719 5.133 1 93 55 LEU B C 1
ATOM 1698 O O . LEU B 1 55 ? -23.953 13.719 5.406 1 93 55 LEU B O 1
ATOM 1702 N N . LEU B 1 56 ? -22.312 12.312 5.906 1 91.56 56 LEU B N 1
ATOM 1703 C CA . LEU B 1 56 ? -21.969 13 7.145 1 91.56 56 LEU B CA 1
ATOM 1704 C C . LEU B 1 56 ? -21.281 14.328 6.852 1 91.56 56 LEU B C 1
ATOM 1706 O O . LEU B 1 56 ? -21.5 15.32 7.559 1 91.56 56 LEU B O 1
ATOM 1710 N N . THR B 1 57 ? -20.484 14.328 5.797 1 86.75 57 THR B N 1
ATOM 1711 C CA . THR B 1 57 ? -19.672 15.508 5.512 1 86.75 57 THR B CA 1
ATOM 1712 C C . THR B 1 57 ? -20.5 16.562 4.777 1 86.75 57 THR B C 1
ATOM 1714 O O . THR B 1 57 ? -20.219 17.75 4.875 1 86.75 57 THR B O 1
ATOM 1717 N N . VAL B 1 58 ? -21.516 16.172 4 1 87.69 58 VAL B N 1
ATOM 1718 C CA . VAL B 1 58 ? -22.344 17.125 3.271 1 87.69 58 VAL B CA 1
ATOM 1719 C C . VAL B 1 58 ? -23.531 17.547 4.137 1 87.69 58 VAL B C 1
ATOM 1721 O O . VAL B 1 58 ? -24.406 18.281 3.682 1 87.69 58 VAL B O 1
ATOM 1724 N N . ASP B 1 59 ? -23.656 17.078 5.328 1 88.31 59 ASP B N 1
ATOM 1725 C CA . ASP B 1 59 ? -24.609 17.469 6.352 1 88.31 59 ASP B CA 1
ATOM 1726 C C . ASP B 1 59 ? -26.016 16.969 6.016 1 88.31 59 ASP B C 1
ATOM 1728 O O . ASP B 1 59 ? -27.016 17.641 6.277 1 88.31 59 ASP B O 1
ATOM 1732 N N . VAL B 1 60 ? -26.109 16.016 5.34 1 88.5 60 VAL B N 1
ATOM 1733 C CA . VAL B 1 60 ? -27.391 15.352 5.156 1 88.5 60 VAL B CA 1
ATOM 1734 C C . VAL B 1 60 ? -27.75 14.555 6.41 1 88.5 60 VAL B C 1
ATOM 1736 O O . VAL B 1 60 ? -28.906 14.547 6.836 1 88.5 60 VAL B O 1
ATOM 1739 N N . VAL B 1 61 ? -26.688 13.906 7.043 1 88.69 61 VAL B N 1
ATOM 1740 C CA . VAL B 1 61 ? -26.797 13.195 8.312 1 88.69 61 VAL B CA 1
ATOM 1741 C C . VAL B 1 61 ? -26.094 13.984 9.414 1 88.69 61 VAL B C 1
ATOM 1743 O O . VAL B 1 61 ? -25.031 14.562 9.188 1 88.69 61 VAL B O 1
ATOM 1746 N N . PRO B 1 62 ? -26.828 14.125 10.516 1 90.88 62 PRO B N 1
ATOM 1747 C CA . PRO B 1 62 ? -26.188 14.852 11.609 1 90.88 62 PRO B CA 1
ATOM 1748 C C . PRO B 1 62 ? -24.812 14.281 11.953 1 90.88 62 PRO B C 1
ATOM 1750 O O . PRO B 1 62 ? -24.641 13.07 12.062 1 90.88 62 PRO B O 1
ATOM 1753 N N . PHE B 1 63 ? -23.844 15.172 12.125 1 87.06 63 PHE B N 1
ATOM 1754 C CA . PHE B 1 63 ? -22.453 14.797 12.352 1 87.06 63 PHE B CA 1
ATOM 1755 C C . PHE B 1 63 ? -22.25 14.297 13.773 1 87.06 63 PHE B C 1
ATOM 1757 O O . PHE B 1 63 ? -22.594 14.992 14.734 1 87.06 63 PHE B O 1
ATOM 1764 N N . ARG B 1 64 ? -21.953 13.094 13.867 1 90.12 64 ARG B N 1
ATOM 1765 C CA . ARG B 1 64 ? -21.5 12.477 15.117 1 90.12 64 ARG B CA 1
ATOM 1766 C C . ARG B 1 64 ? -20.062 11.969 14.992 1 90.12 64 ARG B C 1
ATOM 1768 O O . ARG B 1 64 ? -19.75 11.195 14.086 1 90.12 64 ARG B O 1
ATOM 1775 N N . LYS B 1 65 ? -19.203 12.32 15.875 1 90.06 65 LYS B N 1
ATOM 1776 C CA . LYS B 1 65 ? -17.797 11.93 15.82 1 90.06 65 LYS B CA 1
ATOM 1777 C C . LYS B 1 65 ? -17.656 10.406 15.875 1 90.06 65 LYS B C 1
ATOM 1779 O O . LYS B 1 65 ? -16.812 9.836 15.18 1 90.06 65 LYS B O 1
ATOM 1784 N N . THR B 1 66 ? -18.422 9.82 16.688 1 90.75 66 THR B N 1
ATOM 1785 C CA . THR B 1 66 ? -18.344 8.375 16.844 1 90.75 66 THR B CA 1
ATOM 1786 C C . THR B 1 66 ? -18.734 7.672 15.547 1 90.75 66 THR B C 1
ATOM 1788 O O . THR B 1 66 ? -18.109 6.684 15.164 1 90.75 66 THR B O 1
ATOM 1791 N N . SER B 1 67 ? -19.781 8.188 14.867 1 91.94 67 SER B N 1
ATOM 1792 C CA . SER B 1 67 ? -20.203 7.602 13.602 1 91.94 67 SER B CA 1
ATOM 1793 C C . SER B 1 67 ? -19.125 7.77 12.531 1 91.94 67 SER B C 1
ATOM 1795 O O . SER B 1 67 ? -18.875 6.855 11.742 1 91.94 67 SER B O 1
ATOM 1797 N N . LEU B 1 68 ? -18.453 8.867 12.57 1 90.81 68 LEU B N 1
ATOM 1798 C CA . LEU B 1 68 ? -17.406 9.125 11.586 1 90.81 68 LEU B CA 1
ATOM 1799 C C . LEU B 1 68 ? -16.219 8.172 11.781 1 90.81 68 LEU B C 1
ATOM 1801 O O . LEU B 1 68 ? -15.711 7.605 10.82 1 90.81 68 LEU B O 1
ATOM 1805 N N . VAL B 1 69 ? -15.898 7.965 13 1 92.88 69 VAL B N 1
ATOM 1806 C CA . VAL B 1 69 ? -14.773 7.086 13.312 1 92.88 69 VAL B CA 1
ATOM 1807 C C . VAL B 1 69 ? -15.102 5.66 12.883 1 92.88 69 VAL B C 1
ATOM 1809 O O . VAL B 1 69 ? -14.258 4.969 12.305 1 92.88 69 VAL B O 1
ATOM 1812 N N . LEU B 1 70 ? -16.281 5.32 13.047 1 93.94 70 LEU B N 1
ATOM 1813 C CA . LEU B 1 70 ? -16.703 3.967 12.711 1 93.94 70 LEU B CA 1
ATOM 1814 C C . LEU B 1 70 ? -16.672 3.746 11.203 1 93.94 70 LEU B C 1
ATOM 1816 O O . LEU B 1 70 ? -16.172 2.725 10.727 1 93.94 70 LEU B O 1
ATOM 1820 N N . VAL B 1 71 ? -17.141 4.688 10.492 1 94.38 71 VAL B N 1
ATOM 1821 C CA . VAL B 1 71 ? -17.25 4.477 9.055 1 94.38 71 VAL B CA 1
ATOM 1822 C C . VAL B 1 71 ? -15.883 4.664 8.398 1 94.38 71 VAL B C 1
ATOM 1824 O O . VAL B 1 71 ? -15.586 4.027 7.383 1 94.38 71 VAL B O 1
ATOM 1827 N N . VAL B 1 72 ? -15.078 5.5 8.977 1 92.81 72 VAL B N 1
ATOM 1828 C CA . VAL B 1 72 ? -13.742 5.684 8.422 1 92.81 72 VAL B CA 1
ATOM 1829 C C . VAL B 1 72 ? -12.914 4.418 8.641 1 92.81 72 VAL B C 1
ATOM 1831 O O . VAL B 1 72 ? -12.289 3.91 7.707 1 92.81 72 VAL B O 1
ATOM 1834 N N . ILE B 1 73 ? -12.914 3.875 9.781 1 94.62 73 ILE B N 1
ATOM 1835 C CA . ILE B 1 73 ? -12.172 2.658 10.078 1 94.62 73 ILE B CA 1
ATOM 1836 C C . ILE B 1 73 ? -12.75 1.489 9.289 1 94.62 73 ILE B C 1
ATOM 1838 O O . ILE B 1 73 ? -12.008 0.709 8.688 1 94.62 73 ILE B O 1
ATOM 1842 N N . GLY B 1 74 ? -14.039 1.436 9.297 1 94 74 GLY B N 1
ATOM 1843 C CA . GLY B 1 74 ? -14.695 0.352 8.578 1 94 74 GLY B CA 1
ATOM 1844 C C . GLY B 1 74 ? -14.414 0.376 7.09 1 94 74 GLY B C 1
ATOM 1845 O O . GLY B 1 74 ? -14.023 -0.638 6.508 1 94 74 GLY B O 1
ATOM 1846 N N . GLY B 1 75 ? -14.555 1.521 6.473 1 94.06 75 GLY B N 1
ATOM 1847 C CA . GLY B 1 75 ? -14.352 1.652 5.039 1 94.06 75 GLY B CA 1
ATOM 1848 C C . GLY B 1 75 ? -12.906 1.479 4.617 1 94.06 75 GLY B C 1
ATOM 1849 O O . GLY B 1 75 ? -12.602 0.686 3.725 1 94.06 75 GLY B O 1
ATOM 1850 N N . LEU B 1 76 ? -12.062 2.123 5.355 1 92.38 76 LEU B N 1
ATOM 1851 C CA . LEU B 1 76 ? -10.656 2.113 4.977 1 92.38 76 LEU B CA 1
ATOM 1852 C C . LEU B 1 76 ? -10.023 0.754 5.258 1 92.38 76 LEU B C 1
ATOM 1854 O O . LEU B 1 76 ? -9.148 0.306 4.516 1 92.38 76 LEU B O 1
ATOM 1858 N N . SER B 1 77 ? -10.422 0.094 6.246 1 94 77 SER B N 1
ATOM 1859 C CA . SER B 1 77 ? -9.867 -1.222 6.551 1 94 77 SER B CA 1
ATOM 1860 C C . SER B 1 77 ? -10.203 -2.23 5.457 1 94 77 SER B C 1
ATOM 1862 O O . SER B 1 77 ? -9.383 -3.082 5.117 1 94 77 SER B O 1
ATOM 1864 N N . ILE B 1 78 ? -11.344 -2.127 4.934 1 94.25 78 ILE B N 1
ATOM 1865 C CA . ILE B 1 78 ? -11.742 -3.041 3.869 1 94.25 78 ILE B CA 1
ATOM 1866 C C . ILE B 1 78 ? -10.914 -2.76 2.615 1 94.25 78 ILE B C 1
ATOM 1868 O O . ILE B 1 78 ? -10.422 -3.686 1.969 1 94.25 78 ILE B O 1
ATOM 1872 N N . VAL B 1 79 ? -10.75 -1.518 2.35 1 89.88 79 VAL B N 1
ATOM 1873 C CA . VAL B 1 79 ? -10 -1.113 1.167 1 89.88 79 VAL B CA 1
ATOM 1874 C C . VAL B 1 79 ? -8.547 -1.584 1.292 1 89.88 79 VAL B C 1
ATOM 1876 O O . VAL B 1 79 ? -7.953 -2.043 0.315 1 89.88 79 VAL B O 1
ATOM 1879 N N . TRP B 1 80 ? -8.031 -1.6 2.473 1 89.06 80 TRP B N 1
ATOM 1880 C CA . TRP B 1 80 ? -6.637 -1.969 2.689 1 89.06 80 TRP B CA 1
ATOM 1881 C C . TRP B 1 80 ? -6.488 -3.48 2.83 1 89.06 80 TRP B C 1
ATOM 1883 O O . TRP B 1 80 ? -5.375 -4.008 2.777 1 89.06 80 TRP B O 1
ATOM 1893 N N . ALA B 1 81 ? -7.555 -4.152 2.891 1 90.62 81 ALA B N 1
ATOM 1894 C CA . ALA B 1 81 ? -7.5 -5.602 3.062 1 90.62 81 ALA B CA 1
ATOM 1895 C C . ALA B 1 81 ? -7.727 -6.32 1.736 1 90.62 81 ALA B C 1
ATOM 1897 O O . ALA B 1 81 ? -7.34 -7.484 1.579 1 90.62 81 ALA B O 1
ATOM 1898 N N . THR B 1 82 ? -8.219 -5.699 0.753 1 90.62 82 THR B N 1
ATOM 1899 C CA . THR B 1 82 ? -8.703 -6.371 -0.448 1 90.62 82 THR B CA 1
ATOM 1900 C C . THR B 1 82 ? -7.559 -6.605 -1.432 1 90.62 82 THR B C 1
ATOM 1902 O O . THR B 1 82 ? -7.648 -7.477 -2.299 1 90.62 82 THR B O 1
ATOM 1905 N N . PRO B 1 83 ? -6.469 -5.922 -1.324 1 89.19 83 PRO B N 1
ATOM 1906 C CA . PRO B 1 83 ? -5.422 -6.117 -2.328 1 89.19 83 PRO B CA 1
ATOM 1907 C C . PRO B 1 83 ? -4.926 -7.562 -2.393 1 89.19 83 PRO B C 1
ATOM 1909 O O . PRO B 1 83 ? -4.605 -8.062 -3.475 1 89.19 83 PRO B O 1
ATOM 1912 N N . ALA B 1 84 ? -4.898 -8.203 -1.298 1 88.69 84 ALA B N 1
ATOM 1913 C CA . ALA B 1 84 ? -4.43 -9.586 -1.298 1 88.69 84 ALA B CA 1
ATOM 1914 C C . ALA B 1 84 ? -5.309 -10.461 -2.189 1 88.69 84 ALA B C 1
ATOM 1916 O O . ALA B 1 84 ? -4.801 -11.289 -2.945 1 88.69 84 ALA B O 1
ATOM 1917 N N . LEU B 1 85 ? -6.531 -10.242 -2.109 1 90.12 85 LEU B N 1
ATOM 1918 C CA . LEU B 1 85 ? -7.453 -11.031 -2.918 1 90.12 85 LEU B CA 1
ATOM 1919 C C . LEU B 1 85 ? -7.422 -10.586 -4.375 1 90.12 85 LEU B C 1
ATOM 1921 O O . LEU B 1 85 ? -7.594 -11.398 -5.285 1 90.12 85 LEU B O 1
ATOM 1925 N N . PHE B 1 86 ? -7.223 -9.336 -4.539 1 90.06 86 PHE B N 1
ATOM 1926 C CA . PHE B 1 86 ? -7.082 -8.836 -5.902 1 90.06 86 PHE B CA 1
ATOM 1927 C C . PHE B 1 86 ? -5.859 -9.445 -6.578 1 90.06 86 PHE B C 1
ATOM 1929 O O . PHE B 1 86 ? -5.898 -9.781 -7.766 1 90.06 86 PHE B O 1
ATOM 1936 N N . TYR B 1 87 ? -4.875 -9.609 -5.793 1 88.62 87 TYR B N 1
ATOM 1937 C CA . TYR B 1 87 ? -3.666 -10.219 -6.336 1 88.62 87 TYR B CA 1
ATOM 1938 C C . TYR B 1 87 ? -3.912 -11.68 -6.707 1 88.62 87 TYR B C 1
ATOM 1940 O O . TYR B 1 87 ? -3.453 -12.141 -7.754 1 88.62 87 TYR B O 1
ATOM 1948 N N . GLU B 1 88 ? -4.543 -12.328 -5.867 1 87.94 88 GLU B N 1
ATOM 1949 C CA . GLU B 1 88 ? -4.871 -13.727 -6.141 1 87.94 88 GLU B CA 1
ATOM 1950 C C . GLU B 1 88 ? -5.746 -13.852 -7.383 1 87.94 88 GLU B C 1
ATOM 1952 O O . GLU B 1 88 ? -5.477 -14.68 -8.25 1 87.94 88 GLU B O 1
ATOM 1957 N N . LEU B 1 89 ? -6.754 -13.062 -7.402 1 88.56 89 LEU B N 1
ATOM 1958 C CA . LEU B 1 89 ? -7.645 -13.078 -8.555 1 88.56 89 LEU B CA 1
ATOM 1959 C C . LEU B 1 89 ? -6.887 -12.727 -9.836 1 88.56 89 LEU B C 1
ATOM 1961 O O . LEU B 1 89 ? -7.07 -13.375 -10.867 1 88.56 89 LEU B O 1
ATOM 1965 N N . GLY B 1 90 ? -6.074 -11.688 -9.797 1 88.5 90 GLY B N 1
ATOM 1966 C CA . GLY B 1 90 ? -5.273 -11.297 -10.945 1 88.5 90 GLY B CA 1
ATOM 1967 C C . GLY B 1 90 ? -4.34 -12.391 -11.422 1 88.5 90 GLY B C 1
ATOM 1968 O O . GLY B 1 90 ? -4.199 -12.609 -12.625 1 88.5 90 GLY B O 1
ATOM 1969 N N . ALA B 1 91 ? -3.727 -13.062 -10.469 1 85.88 91 ALA B N 1
ATOM 1970 C CA . ALA B 1 91 ? -2.809 -14.148 -10.812 1 85.88 91 ALA B CA 1
ATOM 1971 C C . ALA B 1 91 ? -3.547 -15.297 -11.492 1 85.88 91 ALA B C 1
ATOM 1973 O O . ALA B 1 91 ? -3.021 -15.922 -12.422 1 85.88 91 ALA B O 1
ATOM 1974 N N . GLU B 1 92 ? -4.711 -15.57 -11.016 1 84.5 92 GLU B N 1
ATOM 1975 C CA . GLU B 1 92 ? -5.508 -16.656 -11.586 1 84.5 92 GLU B CA 1
ATOM 1976 C C . GLU B 1 92 ? -5.98 -16.297 -13 1 84.5 92 GLU B C 1
ATOM 1978 O O . GLU B 1 92 ? -5.938 -17.141 -13.898 1 84.5 92 GLU B O 1
ATOM 1983 N N . LEU B 1 93 ? -6.359 -15.102 -13.195 1 85.12 93 LEU B N 1
ATOM 1984 C CA . LEU B 1 93 ? -6.949 -14.688 -14.469 1 85.12 93 LEU B CA 1
ATOM 1985 C C . LEU B 1 93 ? -5.879 -14.547 -15.547 1 85.12 93 LEU B C 1
ATOM 1987 O O . LEU B 1 93 ? -6.156 -14.758 -16.734 1 85.12 93 LEU B O 1
ATOM 1991 N N . THR B 1 94 ? -4.688 -14.203 -15.094 1 85.19 94 THR B N 1
ATOM 1992 C CA . THR B 1 94 ? -3.666 -13.875 -16.094 1 85.19 94 THR B CA 1
ATOM 1993 C C . THR B 1 94 ? -2.693 -15.039 -16.266 1 85.19 94 THR B C 1
ATOM 1995 O O . THR B 1 94 ? -1.761 -14.953 -17.062 1 85.19 94 THR B O 1
ATOM 1998 N N . PHE B 1 95 ? -2.998 -16.156 -15.656 1 83.31 95 PHE B N 1
ATOM 1999 C CA . PHE B 1 95 ? -2.119 -17.297 -15.836 1 83.31 95 PHE B CA 1
ATOM 2000 C C . PHE B 1 95 ? -1.941 -17.625 -17.312 1 83.31 95 PHE B C 1
ATOM 2002 O O . PHE B 1 95 ? -2.906 -17.594 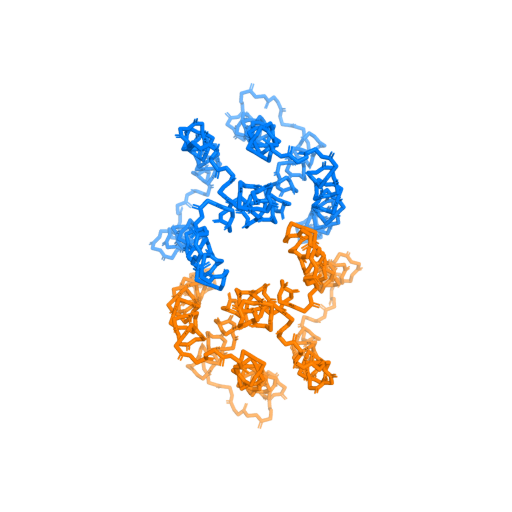-18.078 1 83.31 95 PHE B O 1
ATOM 2009 N N . PRO B 1 96 ? -0.62 -17.766 -17.734 1 85 96 PRO B N 1
ATOM 2010 C CA . PRO B 1 96 ? 0.636 -18.078 -17.047 1 85 96 PRO B CA 1
ATOM 2011 C C . PRO B 1 96 ? 1.584 -16.891 -16.984 1 85 96 PRO B C 1
ATOM 2013 O O . PRO B 1 96 ? 2.801 -17.047 -17.078 1 85 96 PRO B O 1
ATOM 2016 N N . ILE B 1 97 ? 1.015 -15.648 -16.938 1 83.88 97 ILE B N 1
ATOM 2017 C CA . ILE B 1 97 ? 1.837 -14.461 -16.75 1 83.88 97 ILE B CA 1
ATOM 2018 C C . ILE B 1 97 ? 2.461 -14.477 -15.352 1 83.88 97 ILE B C 1
ATOM 2020 O O . ILE B 1 97 ? 1.827 -14.906 -14.383 1 83.88 97 ILE B O 1
ATOM 2024 N N . GLN B 1 98 ? 3.721 -14 -15.266 1 84.69 98 GLN B N 1
ATOM 2025 C CA . GLN B 1 98 ? 4.426 -13.969 -13.984 1 84.69 98 GLN B CA 1
ATOM 2026 C C . GLN B 1 98 ? 3.693 -13.086 -12.977 1 84.69 98 GLN B C 1
ATOM 2028 O O . GLN B 1 98 ? 3.215 -12 -13.32 1 84.69 98 GLN B O 1
ATOM 2033 N N . GLU B 1 99 ? 3.621 -13.5 -11.781 1 85.81 99 GLU B N 1
ATOM 2034 C CA . GLU B 1 99 ? 2.893 -12.82 -10.719 1 85.81 99 GLU B CA 1
ATOM 2035 C C . GLU B 1 99 ? 3.457 -11.422 -10.469 1 85.81 99 GLU B C 1
ATOM 2037 O O . GLU B 1 99 ? 2.723 -10.508 -10.094 1 85.81 99 GLU B O 1
ATOM 2042 N N . GLY B 1 100 ? 4.727 -11.32 -10.711 1 86.38 100 GLY B N 1
ATOM 2043 C CA . GLY B 1 100 ? 5.348 -10.016 -10.516 1 86.38 100 GLY B CA 1
ATOM 2044 C C . GLY B 1 100 ? 4.801 -8.945 -11.445 1 86.38 100 GLY B C 1
ATOM 2045 O O . GLY B 1 100 ? 4.648 -7.789 -11.047 1 86.38 100 GLY B O 1
ATOM 2046 N N . ILE B 1 101 ? 4.539 -9.344 -12.594 1 88.56 101 ILE B N 1
ATOM 2047 C CA . ILE B 1 101 ? 4.008 -8.398 -13.57 1 88.56 101 ILE B CA 1
ATOM 2048 C C . ILE B 1 101 ? 2.572 -8.023 -13.203 1 88.56 101 ILE B C 1
ATOM 2050 O O . ILE B 1 101 ? 2.193 -6.855 -13.266 1 88.56 101 ILE B O 1
ATOM 2054 N N . VAL B 1 102 ? 1.794 -9.008 -12.805 1 89 102 VAL B N 1
ATOM 2055 C CA . VAL B 1 102 ? 0.411 -8.773 -12.406 1 89 102 VAL B CA 1
ATOM 2056 C C . VAL B 1 102 ? 0.374 -7.836 -11.203 1 89 102 VAL B C 1
ATOM 2058 O O . VAL B 1 102 ? -0.357 -6.844 -11.203 1 89 102 VAL B O 1
ATOM 2061 N N . ALA B 1 103 ? 1.167 -8.195 -10.242 1 88.25 103 ALA B N 1
ATOM 2062 C CA . ALA B 1 103 ? 1.231 -7.367 -9.039 1 88.25 103 ALA B CA 1
ATOM 2063 C C . ALA B 1 103 ? 1.736 -5.965 -9.359 1 88.25 103 ALA B C 1
ATOM 2065 O O . ALA B 1 103 ? 1.235 -4.977 -8.82 1 88.25 103 ALA B O 1
ATOM 2066 N N . GLY B 1 104 ? 2.764 -5.906 -10.219 1 88.38 104 GLY B N 1
ATOM 2067 C CA . GLY B 1 104 ? 3.27 -4.609 -10.633 1 88.38 104 GLY B CA 1
ATOM 2068 C C . GLY B 1 104 ? 2.223 -3.75 -11.32 1 88.38 104 GLY B C 1
ATOM 2069 O O . GLY B 1 104 ? 2.117 -2.553 -11.047 1 88.38 104 GLY B O 1
ATOM 2070 N N . CYS B 1 105 ? 1.489 -4.34 -12.141 1 90.19 105 CYS B N 1
ATOM 2071 C CA . CYS B 1 105 ? 0.433 -3.623 -12.844 1 90.19 105 CYS B CA 1
ATOM 2072 C C . CYS B 1 105 ? -0.658 -3.17 -11.883 1 90.19 105 CYS B C 1
ATOM 2074 O O . CYS B 1 105 ? -1.146 -2.043 -11.969 1 90.19 105 CYS B O 1
ATOM 2076 N N . MET B 1 106 ? -0.985 -3.98 -10.961 1 89.06 106 MET B N 1
ATOM 2077 C CA . MET B 1 106 ? -2.014 -3.643 -9.984 1 89.06 106 MET B CA 1
ATOM 2078 C C . MET B 1 106 ? -1.552 -2.504 -9.078 1 89.06 106 MET B C 1
ATOM 2080 O O . MET B 1 106 ? -2.338 -1.616 -8.742 1 89.06 106 MET B O 1
ATOM 2084 N N . MET B 1 107 ? -0.342 -2.559 -8.711 1 88.69 107 MET B N 1
ATOM 2085 C CA . MET B 1 107 ? 0.21 -1.488 -7.887 1 88.69 107 MET B CA 1
ATOM 2086 C C . MET B 1 107 ? 0.243 -0.171 -8.656 1 88.69 107 MET B C 1
ATOM 2088 O O . MET B 1 107 ? -0.051 0.886 -8.094 1 88.69 107 MET B O 1
ATOM 2092 N N . ALA B 1 108 ? 0.594 -0.28 -9.891 1 89 108 ALA B N 1
ATOM 2093 C CA . ALA B 1 108 ? 0.621 0.921 -10.719 1 89 108 ALA B CA 1
ATOM 2094 C C . ALA B 1 108 ? -0.772 1.531 -10.844 1 89 108 ALA B C 1
ATOM 2096 O O . ALA B 1 108 ? -0.928 2.754 -10.797 1 89 108 ALA B O 1
ATOM 2097 N N . LEU B 1 109 ? -1.741 0.676 -10.953 1 86 109 LEU B N 1
ATOM 2098 C CA . LEU B 1 109 ? -3.113 1.159 -11.062 1 86 109 LEU B CA 1
ATOM 2099 C C . LEU B 1 109 ? -3.57 1.791 -9.75 1 86 109 LEU B C 1
ATOM 2101 O O . LEU B 1 109 ? -4.234 2.83 -9.758 1 86 109 LEU B O 1
ATOM 2105 N N . ASN B 1 110 ? -3.242 1.142 -8.656 1 83 110 ASN B N 1
ATOM 2106 C CA . ASN B 1 110 ? -3.562 1.711 -7.352 1 83 110 ASN B CA 1
ATOM 2107 C C . ASN B 1 110 ? -2.861 3.049 -7.137 1 83 110 ASN B C 1
ATOM 2109 O O . ASN B 1 110 ? -3.443 3.975 -6.566 1 83 110 ASN B O 1
ATOM 2113 N N . ASN B 1 111 ? -1.652 3.135 -7.594 1 86.88 111 ASN B N 1
ATOM 2114 C CA . ASN B 1 111 ? -0.884 4.367 -7.465 1 86.88 111 ASN B CA 1
ATOM 2115 C C . ASN B 1 111 ? -1.46 5.48 -8.336 1 86.88 111 ASN B C 1
ATOM 2117 O O . ASN B 1 111 ? -1.349 6.66 -7.996 1 86.88 111 ASN B O 1
ATOM 2121 N N . PHE B 1 112 ? -2.023 5.055 -9.352 1 86.19 112 PHE B N 1
ATOM 2122 C CA . PHE B 1 112 ? -2.639 6.047 -10.227 1 86.19 112 PHE B CA 1
ATOM 2123 C C . PHE B 1 112 ? -3.734 6.812 -9.492 1 86.19 112 PHE B C 1
ATOM 2125 O O . PHE B 1 112 ? -3.814 8.039 -9.586 1 86.19 112 PHE B O 1
ATOM 2132 N N . ALA B 1 113 ? -4.555 6.109 -8.727 1 82.56 113 ALA B N 1
ATOM 2133 C CA . ALA B 1 113 ? -5.598 6.766 -7.941 1 82.56 113 ALA B CA 1
ATOM 2134 C C . ALA B 1 113 ? -4.996 7.711 -6.906 1 82.56 113 ALA B C 1
ATOM 2136 O O . ALA B 1 113 ? -5.477 8.836 -6.727 1 82.56 113 ALA B O 1
ATOM 2137 N N . ALA B 1 114 ? -3.953 7.266 -6.289 1 83 114 ALA B N 1
ATOM 2138 C CA . ALA B 1 114 ? -3.279 8.102 -5.301 1 83 114 ALA B CA 1
ATOM 2139 C C . ALA B 1 114 ? -2.639 9.32 -5.957 1 83 114 ALA B C 1
ATOM 2141 O O . ALA B 1 114 ? -2.648 10.414 -5.391 1 83 114 ALA B O 1
ATOM 2142 N N . CYS B 1 115 ? -2.125 9.039 -7.152 1 86.81 115 CYS B N 1
ATOM 2143 C CA . CYS B 1 115 ? -1.467 10.117 -7.887 1 86.81 115 CYS B CA 1
ATOM 2144 C C . CYS B 1 115 ? -2.447 11.242 -8.203 1 86.81 115 CYS B C 1
ATOM 2146 O O . CYS B 1 115 ? -2.094 12.414 -8.133 1 86.81 115 CYS B O 1
ATOM 2148 N N . ILE B 1 116 ? -3.643 10.93 -8.438 1 85.31 116 ILE B N 1
ATOM 2149 C CA . ILE B 1 116 ? -4.668 11.922 -8.742 1 85.31 116 ILE B CA 1
ATOM 2150 C C . ILE B 1 116 ? -4.93 12.781 -7.508 1 85.31 116 ILE B C 1
ATOM 2152 O O . ILE B 1 116 ? -5.059 14.008 -7.613 1 85.31 116 ILE B O 1
ATOM 2156 N N . VAL B 1 117 ? -4.949 12.203 -6.371 1 81.62 117 VAL B N 1
ATOM 2157 C CA . VAL B 1 117 ? -5.203 12.93 -5.133 1 81.62 117 VAL B CA 1
ATOM 2158 C C . VAL B 1 117 ? -4.039 13.875 -4.84 1 81.62 117 VAL B C 1
ATOM 2160 O O . VAL B 1 117 ? -4.246 15.047 -4.539 1 81.62 117 VAL B O 1
ATOM 2163 N N . TYR B 1 118 ? -2.836 13.352 -5.027 1 83.75 118 TYR B N 1
ATOM 2164 C CA . TYR B 1 118 ? -1.67 14.172 -4.738 1 83.75 118 TYR B CA 1
ATOM 2165 C C . TYR B 1 118 ? -1.513 15.281 -5.77 1 83.75 118 TYR B C 1
ATOM 2167 O O . TYR B 1 118 ? -1.056 16.375 -5.445 1 83.75 118 TYR B O 1
ATOM 2175 N N . LEU B 1 119 ? -1.864 14.922 -6.988 1 83.94 119 LEU B N 1
ATOM 2176 C CA . LEU B 1 119 ? -1.797 15.922 -8.047 1 83.94 119 LEU B CA 1
ATOM 2177 C C . LEU B 1 119 ? -2.746 17.078 -7.762 1 83.94 119 LEU B C 1
ATOM 2179 O O . LEU B 1 119 ? -2.387 18.25 -7.953 1 83.94 119 LEU B O 1
ATOM 2183 N N . GLN B 1 120 ? -3.896 16.719 -7.277 1 83.69 120 GLN B N 1
ATOM 2184 C CA . GLN B 1 120 ? -4.855 17.766 -6.941 1 83.69 120 GLN B CA 1
ATOM 2185 C C . GLN B 1 120 ? -4.352 18.625 -5.785 1 83.69 120 GLN B C 1
ATOM 2187 O O . GLN B 1 120 ? -4.5 19.859 -5.805 1 83.69 120 GLN B O 1
ATOM 2192 N N . LEU B 1 121 ? -3.736 18.016 -4.773 1 79.94 121 LEU B N 1
ATOM 2193 C CA . LEU B 1 121 ? -3.188 18.75 -3.639 1 79.94 121 LEU B CA 1
ATOM 2194 C C . LEU B 1 121 ? -2.004 19.609 -4.07 1 79.94 121 LEU B C 1
ATOM 2196 O O . LEU B 1 121 ? -1.771 20.672 -3.508 1 79.94 121 LEU B O 1
ATOM 2200 N N . TYR B 1 122 ? -1.387 19.172 -5.141 1 80.62 122 TYR B N 1
ATOM 2201 C CA . TYR B 1 122 ? -0.207 19.859 -5.66 1 80.62 122 TYR B CA 1
ATOM 2202 C C . TYR B 1 122 ? -0.603 21.062 -6.504 1 80.62 122 TYR B C 1
ATOM 2204 O O . TYR B 1 122 ? -0.054 22.156 -6.336 1 80.62 122 TYR B O 1
ATOM 2212 N N . ILE B 1 123 ? -1.571 20.953 -7.266 1 79.75 123 ILE B N 1
ATOM 2213 C CA . ILE B 1 123 ? -1.941 22 -8.227 1 79.75 123 ILE B CA 1
ATOM 2214 C C . ILE B 1 123 ? -2.932 22.969 -7.586 1 79.75 123 ILE B C 1
ATOM 2216 O O . ILE B 1 123 ? -2.846 24.172 -7.793 1 79.75 123 ILE B O 1
ATOM 2220 N N . PHE B 1 124 ? -3.852 22.375 -6.789 1 79.38 124 PHE B N 1
ATOM 2221 C CA . PHE B 1 124 ? -4.879 23.219 -6.188 1 79.38 124 PHE B CA 1
ATOM 2222 C C . PHE B 1 124 ? -4.855 23.094 -4.668 1 79.38 124 PHE B C 1
ATOM 2224 O O . PHE B 1 124 ? -5.777 22.547 -4.07 1 79.38 124 PHE B O 1
ATOM 2231 N N . PRO B 1 125 ? -3.82 23.641 -4.09 1 69.69 125 PRO B N 1
ATOM 2232 C CA . PRO B 1 125 ? -3.709 23.5 -2.635 1 69.69 125 PRO B CA 1
ATOM 2233 C C . PRO B 1 125 ? -4.879 24.141 -1.89 1 69.69 125 PRO B C 1
ATOM 2235 O O . PRO B 1 125 ? -5.195 23.734 -0.768 1 69.69 125 PRO B O 1
ATOM 2238 N N . GLY B 1 126 ? -5.566 25 -2.389 1 68.25 126 GLY B N 1
ATOM 2239 C CA . GLY B 1 126 ? -6.641 25.688 -1.693 1 68.25 126 GLY B CA 1
ATOM 2240 C C . GLY B 1 126 ? -8.008 25.078 -1.951 1 68.25 126 GLY B C 1
ATOM 2241 O O . GLY B 1 126 ? -9.008 25.516 -1.373 1 68.25 126 GLY B O 1
ATOM 2242 N N . LEU B 1 127 ? -7.934 24.156 -2.764 1 66.25 127 LEU B N 1
ATOM 2243 C CA . LEU B 1 127 ? -9.227 23.547 -3.066 1 66.25 127 LEU B CA 1
ATOM 2244 C C . LEU B 1 127 ? -9.727 22.719 -1.884 1 66.25 127 LEU B C 1
ATOM 2246 O O . LEU B 1 127 ? -8.938 22.109 -1.164 1 66.25 127 LEU B O 1
ATOM 2250 N N . ASN B 1 128 ? -10.938 22.906 -1.555 1 69.88 128 ASN B N 1
ATOM 2251 C CA . ASN B 1 128 ? -11.586 22.156 -0.484 1 69.88 128 ASN B CA 1
ATOM 2252 C C . ASN B 1 128 ? -11.414 20.656 -0.676 1 69.88 128 ASN B C 1
ATOM 2254 O O . ASN B 1 128 ? -11.578 20.141 -1.786 1 69.88 128 ASN B O 1
ATOM 2258 N N . VAL B 1 129 ? -10.922 20.062 0.339 1 71.56 129 VAL B N 1
ATOM 2259 C CA . VAL B 1 129 ? -10.648 18.641 0.337 1 71.56 129 VAL B CA 1
ATOM 2260 C C . VAL B 1 129 ? -11.961 17.859 0.402 1 71.56 129 VAL B C 1
ATOM 2262 O O . VAL B 1 129 ? -11.953 16.625 0.456 1 71.56 129 VAL B O 1
ATOM 2265 N N . SER B 1 130 ? -13.016 18.5 0.173 1 76.88 130 SER B N 1
ATOM 2266 C CA . SER B 1 130 ? -14.305 17.812 0.223 1 76.88 130 SER B CA 1
ATOM 2267 C C . SER B 1 130 ? -14.508 16.922 -1 1 76.88 130 SER B C 1
ATOM 2269 O O . SER B 1 130 ? -15.266 15.953 -0.948 1 76.88 130 SER B O 1
ATOM 2271 N N . TRP B 1 131 ? -13.852 17.312 -2.029 1 80.12 131 TRP B N 1
ATOM 2272 C CA . TRP B 1 131 ? -14.016 16.516 -3.246 1 80.12 131 TRP B CA 1
ATOM 2273 C C . TRP B 1 131 ? -13.5 15.102 -3.051 1 80.12 131 TRP B C 1
ATOM 2275 O O . TRP B 1 131 ? -13.898 14.18 -3.77 1 80.12 131 TRP B O 1
ATOM 2285 N N . MET B 1 132 ? -12.617 14.898 -2.115 1 82.38 132 MET B N 1
ATOM 2286 C CA . MET B 1 132 ? -12.023 13.586 -1.871 1 82.38 132 MET B CA 1
ATOM 2287 C C . MET B 1 132 ? -13.078 12.586 -1.396 1 82.38 132 MET B C 1
ATOM 2289 O O . MET B 1 132 ? -12.984 11.391 -1.688 1 82.38 132 MET B O 1
ATOM 2293 N N . ASN B 1 133 ? -14.055 13.062 -0.773 1 85.94 133 ASN B N 1
ATOM 2294 C CA . ASN B 1 133 ? -15.117 12.18 -0.306 1 85.94 133 ASN B CA 1
ATOM 2295 C C . ASN B 1 133 ? -15.969 11.664 -1.463 1 85.94 133 ASN B C 1
ATOM 2297 O O . ASN B 1 133 ? -16.391 10.508 -1.462 1 85.94 133 ASN B O 1
ATOM 2301 N N . TYR B 1 134 ? -16.203 12.555 -2.408 1 87.19 134 TYR B N 1
ATOM 2302 C CA . TYR B 1 134 ? -16.922 12.125 -3.602 1 87.19 134 TYR B CA 1
ATOM 2303 C C . TYR B 1 134 ? -16.109 11.117 -4.398 1 87.19 134 TYR B C 1
ATOM 2305 O O . TYR B 1 134 ? -16.656 10.148 -4.934 1 87.19 134 TYR B O 1
ATOM 2313 N N . ALA B 1 135 ? -14.828 11.352 -4.422 1 84.62 135 ALA B N 1
ATOM 2314 C CA . ALA B 1 135 ? -13.93 10.484 -5.18 1 84.62 135 ALA B CA 1
ATOM 2315 C C . ALA B 1 135 ? -13.891 9.078 -4.582 1 84.62 135 ALA B C 1
ATOM 2317 O O . ALA B 1 135 ? -13.82 8.086 -5.316 1 84.62 135 ALA B O 1
ATOM 2318 N N . LEU B 1 136 ? -13.969 9.039 -3.316 1 87.69 136 LEU B N 1
ATOM 2319 C CA . LEU B 1 136 ? -13.953 7.742 -2.646 1 87.69 136 LEU B CA 1
ATOM 2320 C C . LEU B 1 136 ? -15.148 6.898 -3.062 1 87.69 136 LEU B C 1
ATOM 2322 O O . LEU B 1 136 ? -15 5.719 -3.381 1 87.69 136 LEU B O 1
ATOM 2326 N N . VAL B 1 137 ? -16.266 7.512 -3.133 1 92.06 137 VAL B N 1
ATOM 2327 C CA . VAL B 1 137 ? -17.484 6.812 -3.5 1 92.06 137 VAL B CA 1
ATOM 2328 C C . VAL B 1 137 ? -17.453 6.449 -4.984 1 92.06 137 VAL B C 1
ATOM 2330 O O . VAL B 1 137 ? -17.766 5.312 -5.355 1 92.06 137 VAL B O 1
ATOM 2333 N N . ILE B 1 138 ? -17 7.352 -5.734 1 91.06 138 ILE B N 1
ATOM 2334 C CA . ILE B 1 138 ? -16.969 7.141 -7.18 1 91.06 138 ILE B CA 1
ATOM 2335 C C . ILE B 1 138 ? -15.977 6.023 -7.512 1 91.06 138 ILE B C 1
ATOM 2337 O O . ILE B 1 138 ? -16.281 5.137 -8.312 1 91.06 138 ILE B O 1
ATOM 2341 N N . PHE B 1 139 ? -14.805 6.016 -6.879 1 88.94 139 PHE B N 1
ATOM 2342 C CA . PHE B 1 139 ? -13.805 4.977 -7.121 1 88.94 139 PHE B CA 1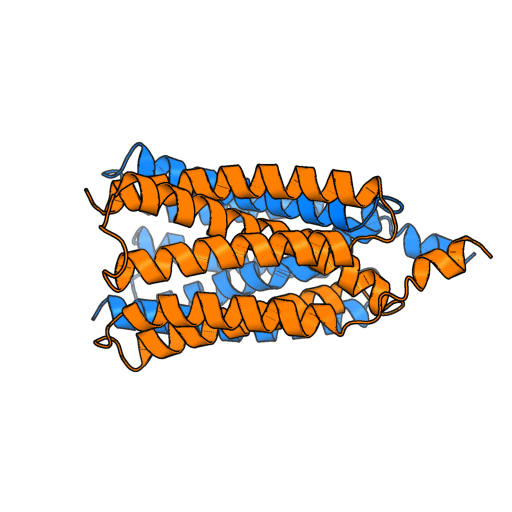
ATOM 2343 C C . PHE B 1 139 ? -14.312 3.621 -6.641 1 88.94 139 PHE B C 1
ATOM 2345 O O . PHE B 1 139 ? -14.023 2.592 -7.254 1 88.94 139 PHE B O 1
ATOM 2352 N N . GLY B 1 140 ? -14.992 3.66 -5.547 1 91.56 140 GLY B N 1
ATOM 2353 C CA . GLY B 1 140 ? -15.562 2.418 -5.051 1 91.56 140 GLY B CA 1
ATOM 2354 C C . GLY B 1 140 ? -16.594 1.816 -5.992 1 91.56 140 GLY B C 1
ATOM 2355 O O . GLY B 1 140 ? -16.547 0.62 -6.289 1 91.56 140 GLY B O 1
ATOM 2356 N N . ILE B 1 141 ? -17.453 2.688 -6.496 1 94.5 141 ILE B N 1
ATOM 2357 C CA . ILE B 1 141 ? -18.5 2.23 -7.402 1 94.5 141 ILE B CA 1
ATOM 2358 C C . ILE B 1 141 ? -17.891 1.771 -8.719 1 94.5 141 ILE B C 1
ATOM 2360 O O . ILE B 1 141 ? -18.281 0.746 -9.273 1 94.5 141 ILE B O 1
ATOM 2364 N N . ALA B 1 142 ? -16.953 2.492 -9.172 1 92.38 142 ALA B N 1
ATOM 2365 C CA . ALA B 1 142 ? -16.266 2.125 -10.414 1 92.38 142 ALA B CA 1
ATOM 2366 C C . ALA B 1 142 ? -15.578 0.77 -10.281 1 92.38 142 ALA B C 1
ATOM 2368 O O . ALA B 1 142 ? -15.648 -0.06 -11.188 1 92.38 142 ALA B O 1
ATOM 2369 N N . SER B 1 143 ? -14.867 0.563 -9.172 1 91.5 143 SER B N 1
ATOM 2370 C CA . SER B 1 143 ? -14.211 -0.714 -8.922 1 91.5 143 SER B CA 1
ATOM 2371 C C . SER B 1 143 ? -15.219 -1.854 -8.859 1 91.5 143 SER B C 1
ATOM 2373 O O . SER B 1 143 ? -14.961 -2.949 -9.367 1 91.5 143 SER B O 1
ATOM 2375 N N . TRP B 1 144 ? -16.297 -1.569 -8.281 1 94.19 144 TRP B N 1
ATOM 2376 C CA . TRP B 1 144 ? -17.344 -2.578 -8.164 1 94.19 144 TRP B CA 1
ATOM 2377 C C . TRP B 1 144 ? -17.906 -2.943 -9.539 1 94.19 144 TRP B C 1
ATOM 2379 O O . TRP B 1 144 ? -18.094 -4.125 -9.844 1 94.19 144 TRP B O 1
ATOM 2389 N N . ILE B 1 145 ? -18.188 -1.959 -10.375 1 94.69 145 ILE B N 1
ATOM 2390 C CA . ILE B 1 145 ? -18.719 -2.184 -11.711 1 94.69 145 ILE B CA 1
ATOM 2391 C C . ILE B 1 145 ? -17.703 -2.955 -12.555 1 94.69 145 ILE B C 1
ATOM 2393 O O . ILE B 1 145 ? -18.062 -3.92 -13.242 1 94.69 145 ILE B O 1
ATOM 2397 N N . CYS B 1 146 ? -16.469 -2.592 -12.516 1 91.56 146 CYS B N 1
ATOM 2398 C CA . CYS B 1 146 ? -15.422 -3.268 -13.281 1 91.56 146 CYS B CA 1
ATOM 2399 C C . CYS B 1 146 ? -15.312 -4.73 -12.867 1 91.56 146 CYS B C 1
ATOM 2401 O O . CYS B 1 146 ? -15.227 -5.613 -13.727 1 91.56 146 CYS B O 1
ATOM 2403 N N . LEU B 1 147 ? -15.305 -4.934 -11.609 1 92.19 147 LEU B N 1
ATOM 2404 C CA . LEU B 1 147 ? -15.172 -6.293 -11.102 1 92.19 147 LEU B CA 1
ATOM 2405 C C . LEU B 1 147 ? -16.375 -7.141 -11.492 1 92.19 147 LEU B C 1
ATOM 2407 O O . LEU B 1 147 ? -16.234 -8.344 -11.742 1 92.19 147 LEU B O 1
ATOM 2411 N N . PHE B 1 148 ? -17.578 -6.484 -11.555 1 91.88 148 PHE B N 1
ATOM 2412 C CA . PHE B 1 148 ? -18.797 -7.199 -11.906 1 91.88 148 PHE B CA 1
ATOM 2413 C C . PHE B 1 148 ? -18.719 -7.758 -13.32 1 91.88 148 PHE B C 1
ATOM 2415 O O . PHE B 1 148 ? -19.203 -8.852 -13.594 1 91.88 148 PHE B O 1
ATOM 2422 N N . PHE B 1 149 ? -17.922 -7.168 -14.148 1 90.88 149 PHE B N 1
ATOM 2423 C CA . PHE B 1 149 ? -17.859 -7.574 -15.547 1 90.88 149 PHE B CA 1
ATOM 2424 C C . PHE B 1 149 ? -16.703 -8.531 -15.773 1 90.88 149 PHE B C 1
ATOM 2426 O O . PHE B 1 149 ? -16.562 -9.109 -16.859 1 90.88 149 PHE B O 1
ATOM 2433 N N . VAL B 1 150 ? -15.875 -8.719 -14.852 1 87.56 150 VAL B N 1
ATOM 2434 C CA . VAL B 1 150 ? -14.75 -9.641 -14.992 1 87.56 150 VAL B CA 1
ATOM 2435 C C . VAL B 1 150 ? -15.258 -11.086 -14.969 1 87.56 150 VAL B C 1
ATOM 2437 O O . VAL B 1 150 ? -16.062 -11.445 -14.117 1 87.56 150 VAL B O 1
ATOM 2440 N N . ARG B 1 151 ? -14.891 -11.914 -16 1 82.19 151 ARG B N 1
ATOM 2441 C CA . ARG B 1 151 ? -15.266 -13.32 -16.078 1 82.19 151 ARG B CA 1
ATOM 2442 C C . ARG B 1 151 ? -14.305 -14.18 -15.266 1 82.19 151 ARG B C 1
ATOM 2444 O O . ARG B 1 151 ? -13.086 -14.062 -15.406 1 82.19 151 ARG B O 1
ATOM 2451 N N . GLU B 1 152 ? -14.875 -14.789 -14.266 1 73.06 152 GLU B N 1
ATOM 2452 C CA . GLU B 1 152 ? -14.07 -15.633 -13.383 1 73.06 152 GLU B CA 1
ATOM 2453 C C . GLU B 1 152 ? -13.68 -16.938 -14.062 1 73.06 152 GLU B C 1
ATOM 2455 O O . GLU B 1 152 ? -14.492 -17.859 -14.18 1 73.06 152 GLU B O 1
ATOM 2460 N N . LYS B 1 153 ? -12.688 -16.969 -14.867 1 69.06 153 LYS B N 1
ATOM 2461 C CA . LYS B 1 153 ? -12.148 -18.219 -15.383 1 69.06 153 LYS B CA 1
ATOM 2462 C C . LYS B 1 153 ? -10.93 -18.672 -14.578 1 69.06 153 LYS B C 1
ATOM 2464 O O . LYS B 1 153 ? -9.945 -17.922 -14.477 1 69.06 153 LYS B O 1
ATOM 2469 N N . TYR B 1 154 ? -11.133 -19.641 -13.789 1 64.5 154 TYR B N 1
ATOM 2470 C CA . TYR B 1 154 ? -10.031 -20.141 -12.984 1 64.5 154 TYR B CA 1
ATOM 2471 C C . TYR B 1 154 ? -9.148 -21.094 -13.797 1 64.5 154 TYR B C 1
ATOM 2473 O O . TYR B 1 154 ? -9.32 -22.312 -13.742 1 64.5 154 TYR B O 1
ATOM 2481 N N . ASN B 1 155 ? -8.383 -20.5 -14.586 1 61.41 155 ASN B N 1
ATOM 2482 C CA . ASN B 1 155 ? -7.574 -21.25 -15.539 1 61.41 155 ASN B CA 1
ATOM 2483 C C . ASN B 1 155 ? -6.621 -22.203 -14.82 1 61.41 155 ASN B C 1
ATOM 2485 O O . ASN B 1 155 ? -6.387 -23.312 -15.289 1 61.41 155 ASN B O 1
ATOM 2489 N N . ARG B 1 156 ? -6.129 -21.766 -13.75 1 62.53 156 ARG B N 1
ATOM 2490 C CA . ARG B 1 156 ? -5.176 -22.609 -13.039 1 62.53 156 ARG B CA 1
ATOM 2491 C C . ARG B 1 156 ? -5.863 -23.828 -12.438 1 62.53 156 ARG B C 1
ATOM 2493 O O . ARG B 1 156 ? -5.32 -24.938 -12.484 1 62.53 156 ARG B O 1
ATOM 2500 N N . LEU B 1 157 ? -6.957 -23.656 -11.922 1 56.34 157 LEU B N 1
ATOM 2501 C CA . LEU B 1 157 ? -7.707 -24.75 -11.328 1 56.34 157 LEU B CA 1
ATOM 2502 C C . LEU B 1 157 ? -8.078 -25.797 -12.375 1 56.34 157 LEU B C 1
ATOM 2504 O O . LEU B 1 157 ? -8.102 -26.984 -12.086 1 56.34 157 LEU B O 1
ATOM 2508 N N . LEU B 1 158 ? -8.172 -25.297 -13.523 1 56.25 158 LEU B N 1
ATOM 2509 C CA . LEU B 1 158 ? -8.562 -26.219 -14.594 1 56.25 158 LEU B CA 1
ATOM 2510 C C . LEU B 1 158 ? -7.383 -27.094 -15.008 1 56.25 158 LEU B C 1
ATOM 2512 O O . LEU B 1 158 ? -7.559 -28.266 -15.336 1 56.25 158 LEU B O 1
ATOM 2516 N N . ILE B 1 159 ? -6.32 -26.578 -14.945 1 56.12 159 ILE B N 1
ATOM 2517 C CA . ILE B 1 159 ? -5.156 -27.359 -15.352 1 56.12 159 ILE B CA 1
ATOM 2518 C C . ILE B 1 159 ? -4.781 -28.344 -14.242 1 56.12 159 ILE B C 1
ATOM 2520 O O . ILE B 1 159 ? -4.359 -29.469 -14.523 1 56.12 159 ILE B O 1
ATOM 2524 N N . ASP B 1 160 ? -4.949 -28.078 -13.094 1 50.59 160 ASP B N 1
ATOM 2525 C CA . ASP B 1 160 ? -4.613 -29 -12.008 1 50.59 160 ASP B CA 1
ATOM 2526 C C . ASP B 1 160 ? -5.566 -30.188 -11.977 1 50.59 160 ASP B C 1
ATOM 2528 O O . ASP B 1 160 ? -5.188 -31.281 -11.555 1 50.59 160 ASP B O 1
ATOM 2532 N N . ARG B 1 161 ? -6.715 -30.094 -12.43 1 49.22 161 ARG B N 1
ATOM 2533 C CA . ARG B 1 161 ? -7.715 -31.156 -12.438 1 49.22 161 ARG B CA 1
ATOM 2534 C C . ARG B 1 161 ? -7.527 -32.094 -13.633 1 49.22 161 ARG B C 1
ATOM 2536 O O . ARG B 1 161 ? -7.891 -33.25 -13.578 1 49.22 161 ARG B O 1
ATOM 2543 N N . ASP B 1 162 ? -6.91 -31.656 -14.625 1 46.22 162 ASP B N 1
ATOM 2544 C CA . ASP B 1 162 ? -6.691 -32.594 -15.727 1 46.22 162 ASP B CA 1
ATOM 2545 C C . ASP B 1 162 ? -5.379 -33.344 -15.547 1 46.22 162 ASP B C 1
ATOM 2547 O O . ASP B 1 162 ? -5.297 -34.531 -15.844 1 46.22 162 ASP B O 1
#

pLDDT: mean 86.06, std 9.72, range [46.0, 96.69]

Organism: Rhodnius prolixus (NCBI:txid13249)

InterPro domains:
  IPR049680 Choline/ethanolamine transporter FLVCR1-2/SLC49-like [PTHR10924] (4-160)